Protein AF-A0A7W8IET0-F1 (afdb_monomer_lite)

Secondary structure (DSSP, 8-state):
-PPPPPP---------------------HHHHHHHTTSTTTHHHHHHHHHHHHHHHHHHHHHHSSS-TT--B-B-HHHHHHHHHHHHHH-SGGGSTTHHHHHHHHHHHHSB-TT-TTT--BSSPPBHHHHHHHHHSHHHHHHHHHHHHHHHHHHHHHHHHHHTS-SS-S-GGG-SHHHHHHHHHHHHHH-GGGGGSBHHHHHHHHHHHHSPPP--

Foldseek 3Di:
DDDDDDDDDDDDDDDPPPPPPDPDVQPQLLVLLQCCVPPVSVLLSLLLLLLQQVLQQVVVCVPPPPLNFKGFEDESVVLSVVLSVCSVVPPCCVDPCVVVVSVCCRRPVGIGRHDPPHRDHPDFQALLNLLVLCVPPDPSVSSSQSSLSSNLNNQVVVCVVVVHRLFADDCVCSHSVNLSVLSVVQCVVPVVSRRPGSSVSSSVSRCVVGPDDDD

Sequence (215 aa):
MFALANAPQAGGLQSKQADAQTTYNHIPANMEALVCSDPEQQADCKIYFAGFAHTLDLIFATDSKGDAGDGLCGDISDLIYEFAHEVQTNPKARTEETHTVLATLLIRDHNCSKRKGQSRIQNHVSAGELIDMCHAGDIAFSSCSQYQAGFLSAVLFVSEQTGKPVLCGDQRLINPLSVSTMLNDRLQANFRLRRDPAVAVMLDELKANMPCSSK

Radius of gyration: 18.19 Å; chains: 1; bounding box: 38×42×57 Å

Organism: NCBI:txid3069691

Structure (mmCIF, N/CA/C/O backbone):
data_AF-A0A7W8IET0-F1
#
_entry.id   AF-A0A7W8IET0-F1
#
loop_
_atom_site.group_PDB
_atom_site.id
_atom_site.type_symbol
_atom_site.label_atom_id
_atom_site.label_alt_id
_atom_site.label_comp_id
_atom_site.label_asym_id
_atom_site.label_entity_id
_atom_site.label_seq_id
_atom_site.pdbx_PDB_ins_code
_atom_site.Cartn_x
_atom_site.Cartn_y
_atom_site.Cartn_z
_atom_site.occupancy
_atom_site.B_iso_or_equiv
_atom_site.auth_seq_id
_atom_site.auth_comp_id
_atom_site.auth_asym_id
_atom_site.auth_atom_id
_atom_site.pdbx_PDB_model_num
ATOM 1 N N . MET A 1 1 ? -13.768 -18.814 16.593 1.00 31.19 1 MET A N 1
ATOM 2 C CA . MET A 1 1 ? -13.734 -18.114 17.895 1.00 31.19 1 MET A CA 1
ATOM 3 C C . MET A 1 1 ? -12.314 -18.211 18.419 1.00 31.19 1 MET A C 1
ATOM 5 O O . MET A 1 1 ? -11.912 -19.304 18.791 1.00 31.19 1 MET A O 1
ATOM 9 N N . PHE A 1 2 ? -11.539 -17.129 18.380 1.00 29.28 2 PHE A N 1
ATOM 10 C CA . PHE A 1 2 ? -10.221 -17.101 19.015 1.00 29.28 2 PHE A CA 1
ATOM 11 C C . PHE A 1 2 ? -10.365 -16.440 20.384 1.00 29.28 2 PHE A C 1
ATOM 13 O O . PHE A 1 2 ? -10.870 -15.326 20.488 1.00 29.28 2 PHE A O 1
ATOM 20 N N . ALA A 1 3 ? -10.006 -17.183 21.428 1.00 28.94 3 ALA A N 1
ATOM 21 C CA . ALA A 1 3 ? -10.051 -16.739 22.812 1.00 28.94 3 ALA A CA 1
ATOM 22 C C . ALA A 1 3 ? -8.700 -16.115 23.193 1.00 28.94 3 ALA A C 1
ATOM 24 O O . ALA A 1 3 ? -7.659 -16.751 23.041 1.00 28.94 3 ALA A O 1
ATOM 25 N N . LEU A 1 4 ? -8.736 -14.882 23.697 1.00 30.84 4 LEU A N 1
ATOM 26 C CA . LEU A 1 4 ? -7.616 -14.214 24.359 1.00 30.84 4 LEU A CA 1
ATOM 27 C C . LEU A 1 4 ? -7.503 -14.769 25.787 1.00 30.84 4 LEU A C 1
ATOM 29 O O . LEU A 1 4 ? -8.471 -14.711 26.546 1.00 30.84 4 LEU A O 1
ATOM 33 N N . ALA A 1 5 ? -6.348 -15.325 26.152 1.00 34.28 5 ALA A N 1
ATOM 34 C CA . ALA A 1 5 ? -6.078 -15.814 27.503 1.00 34.28 5 ALA A CA 1
ATOM 35 C C . ALA A 1 5 ? -5.176 -14.837 28.279 1.00 34.28 5 ALA A C 1
ATOM 37 O O . ALA A 1 5 ? -4.218 -14.290 27.736 1.00 34.28 5 ALA A O 1
ATOM 38 N N . ASN A 1 6 ? -5.523 -14.639 29.553 1.00 33.69 6 ASN A N 1
ATOM 39 C CA . ASN A 1 6 ? -4.913 -13.728 30.526 1.00 33.69 6 ASN A CA 1
ATOM 40 C C . ASN A 1 6 ? -3.513 -14.156 31.024 1.00 33.69 6 ASN A C 1
ATOM 42 O O . ASN A 1 6 ? -3.182 -15.339 31.061 1.00 33.69 6 ASN A O 1
ATOM 46 N N . ALA A 1 7 ? -2.753 -13.150 31.481 1.00 34.47 7 ALA A N 1
ATOM 47 C CA . ALA A 1 7 ? -1.408 -13.181 32.080 1.00 34.47 7 ALA A CA 1
ATOM 48 C C . ALA A 1 7 ? -1.288 -13.932 33.432 1.00 34.47 7 ALA A C 1
ATOM 50 O O . ALA A 1 7 ? -2.303 -14.278 34.042 1.00 34.47 7 ALA A O 1
ATOM 51 N N . PRO A 1 8 ? -0.052 -14.105 33.961 1.00 36.66 8 PRO A N 1
ATOM 52 C CA . PRO A 1 8 ? 0.323 -13.331 35.162 1.00 36.66 8 PRO A CA 1
ATOM 53 C C . PRO A 1 8 ? 1.796 -12.843 35.250 1.00 36.66 8 PRO A C 1
ATOM 55 O O . PRO A 1 8 ? 2.686 -13.311 34.547 1.00 36.66 8 PRO A O 1
ATOM 58 N N . GLN A 1 9 ? 2.011 -11.878 36.160 1.00 35.94 9 GLN A N 1
ATOM 59 C CA . GLN A 1 9 ? 3.255 -11.164 36.512 1.00 35.94 9 GLN A CA 1
ATOM 60 C C . GLN A 1 9 ? 4.278 -11.992 37.324 1.00 35.94 9 GLN A C 1
ATOM 62 O O . GLN A 1 9 ? 3.871 -12.765 38.186 1.00 35.94 9 GLN A O 1
ATOM 67 N N . ALA A 1 10 ? 5.581 -11.691 37.180 1.00 29.61 10 ALA A N 1
ATOM 68 C CA . ALA A 1 10 ? 6.553 -11.485 38.278 1.00 29.61 10 ALA A CA 1
ATOM 69 C C . ALA A 1 10 ? 7.909 -10.980 37.728 1.00 29.61 10 ALA A C 1
ATOM 71 O O . ALA A 1 10 ? 8.332 -11.379 36.649 1.00 29.61 10 ALA A O 1
ATOM 72 N N . GLY A 1 11 ? 8.552 -10.062 38.459 1.00 27.08 11 GLY A N 1
ATOM 73 C CA . GLY A 1 11 ? 9.660 -9.218 37.994 1.00 27.08 11 GLY A CA 1
ATOM 74 C C . GLY A 1 11 ? 11.081 -9.795 38.048 1.00 27.08 11 GLY A C 1
ATOM 75 O O . GLY A 1 11 ? 11.330 -10.882 38.558 1.00 27.08 11 GLY A O 1
ATOM 76 N N . GLY A 1 12 ? 12.027 -8.988 37.559 1.00 22.81 12 GLY A N 1
ATOM 77 C CA . GLY A 1 12 ? 13.471 -9.215 37.652 1.00 22.81 12 GLY A CA 1
ATOM 78 C C . GLY A 1 12 ? 14.248 -8.335 36.670 1.00 22.81 12 GLY A C 1
ATOM 79 O O . GLY A 1 12 ? 14.046 -8.432 35.469 1.00 22.81 12 GLY A O 1
ATOM 80 N N . LEU A 1 13 ? 15.098 -7.448 37.194 1.00 32.56 13 LEU A N 1
ATOM 81 C CA . LEU A 1 13 ? 15.947 -6.489 36.476 1.00 32.56 13 LEU A CA 1
ATOM 82 C C . LEU A 1 13 ? 16.735 -7.089 35.293 1.00 32.56 13 LEU A C 1
ATOM 84 O O . LEU A 1 13 ? 17.419 -8.083 35.501 1.00 32.56 13 LEU A O 1
ATOM 88 N N . GLN A 1 14 ? 16.815 -6.377 34.156 1.00 25.50 14 GLN A N 1
ATOM 89 C CA . GLN A 1 14 ? 18.081 -5.899 33.558 1.00 25.50 14 GLN A CA 1
ATOM 90 C C . GLN A 1 14 ? 17.889 -5.149 32.225 1.00 25.50 14 GLN A C 1
ATOM 92 O O . GLN A 1 14 ? 16.959 -5.396 31.471 1.00 25.50 14 GLN A O 1
ATOM 97 N N . SER A 1 15 ? 18.817 -4.211 32.005 1.00 29.91 15 SER A N 1
ATOM 98 C CA . SER A 1 15 ? 19.046 -3.338 30.844 1.00 29.91 15 SER A CA 1
ATOM 99 C C . SER A 1 15 ? 17.904 -2.418 30.404 1.00 29.91 15 SER A C 1
ATOM 101 O O . SER A 1 15 ? 17.070 -2.762 29.575 1.00 29.91 15 SER A O 1
ATOM 103 N N . LYS A 1 16 ? 17.989 -1.158 30.855 1.00 30.94 16 LYS A N 1
ATOM 104 C CA . LYS A 1 16 ? 17.556 0.003 30.069 1.00 30.94 16 LYS A CA 1
ATOM 105 C C . LYS A 1 16 ? 18.393 0.061 28.785 1.00 30.94 16 LYS A C 1
ATOM 107 O O . LYS A 1 16 ? 19.400 0.763 28.734 1.00 30.94 16 LYS A O 1
ATOM 112 N N . GLN A 1 17 ? 18.012 -0.712 27.779 1.00 29.53 17 GLN A N 1
ATOM 113 C CA . GLN A 1 17 ? 18.363 -0.408 26.403 1.00 29.53 17 GLN A CA 1
ATOM 114 C C . GLN A 1 17 ? 17.274 0.555 25.945 1.00 29.53 17 GLN A C 1
ATOM 116 O O . GLN A 1 17 ? 16.093 0.241 26.041 1.00 29.53 17 GLN A O 1
ATOM 121 N N . ALA A 1 18 ? 17.662 1.787 25.625 1.00 26.89 18 ALA A N 1
ATOM 122 C CA . ALA A 1 18 ? 16.735 2.776 25.111 1.00 26.89 18 ALA A CA 1
ATOM 123 C C . ALA A 1 18 ? 16.101 2.198 23.843 1.00 26.89 18 ALA A C 1
ATOM 125 O O . ALA A 1 18 ? 16.784 2.075 22.826 1.00 26.89 18 ALA A O 1
ATOM 126 N N . ASP A 1 19 ? 14.829 1.811 23.933 1.00 28.11 19 ASP A N 1
ATOM 127 C CA . ASP A 1 19 ? 14.000 1.564 22.767 1.00 28.11 19 ASP A CA 1
ATOM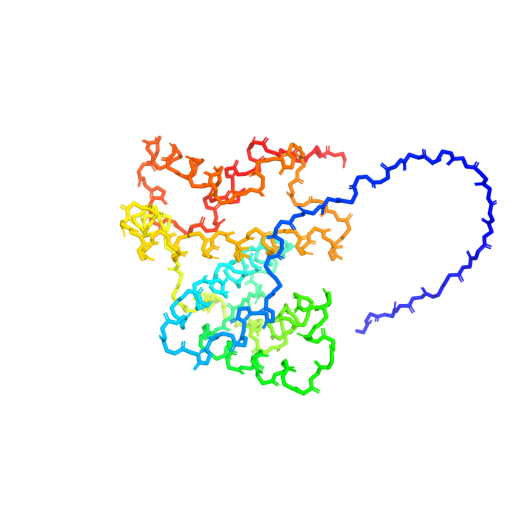 128 C C . ASP A 1 19 ? 14.027 2.860 21.966 1.00 28.11 19 ASP A C 1
ATOM 130 O O . ASP A 1 19 ? 13.459 3.880 22.368 1.00 28.11 19 ASP A O 1
ATOM 134 N N . ALA A 1 20 ? 14.777 2.855 20.867 1.00 30.47 20 ALA A N 1
ATOM 135 C CA . ALA A 1 20 ? 14.656 3.875 19.852 1.00 30.47 20 ALA A CA 1
ATOM 136 C C . ALA A 1 20 ? 13.221 3.763 19.334 1.00 30.47 20 ALA A C 1
ATOM 138 O O . ALA A 1 20 ? 12.932 2.930 18.476 1.00 30.47 20 ALA A O 1
ATOM 139 N N . GLN A 1 21 ? 12.314 4.550 19.922 1.00 31.02 21 GLN A N 1
ATOM 140 C CA . GLN A 1 21 ? 10.964 4.735 19.415 1.00 31.02 21 GLN A CA 1
ATOM 141 C C . GLN A 1 21 ? 11.109 5.143 17.957 1.00 31.02 21 GLN A C 1
ATOM 143 O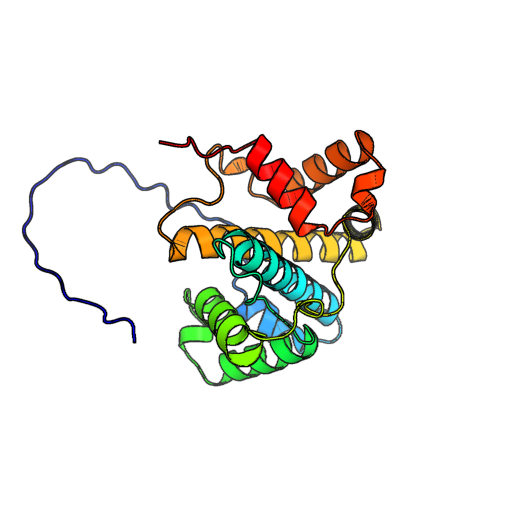 O . GLN A 1 21 ? 11.549 6.243 17.623 1.00 31.02 21 GLN A O 1
ATOM 148 N N . THR A 1 22 ? 10.851 4.172 17.096 1.00 36.88 22 THR A N 1
ATOM 149 C CA . THR A 1 22 ? 11.030 4.295 15.666 1.00 36.88 22 THR A CA 1
ATOM 150 C C . THR A 1 22 ? 9.843 5.104 15.178 1.00 36.88 22 THR A C 1
ATOM 152 O O . THR A 1 22 ? 8.744 4.577 15.035 1.00 36.88 22 THR A O 1
ATOM 155 N N . THR A 1 23 ? 10.024 6.407 14.985 1.00 31.69 23 THR A N 1
ATOM 156 C CA . THR A 1 23 ? 9.026 7.225 14.296 1.00 31.69 23 THR A CA 1
ATOM 157 C C . THR A 1 23 ? 9.132 6.910 12.813 1.00 31.69 23 THR A C 1
ATOM 159 O O . THR A 1 23 ? 9.814 7.602 12.057 1.00 31.69 23 THR A O 1
ATOM 162 N N . TYR A 1 24 ? 8.496 5.820 12.392 1.00 42.25 24 TYR A N 1
ATOM 163 C CA . TYR A 1 24 ? 8.051 5.715 11.012 1.00 42.25 24 TYR A CA 1
ATOM 164 C C . TYR A 1 24 ? 7.169 6.939 10.753 1.00 42.25 24 TYR A C 1
ATOM 166 O O . TYR A 1 24 ? 6.363 7.301 11.615 1.00 42.25 24 TYR A O 1
ATOM 174 N N . ASN A 1 25 ? 7.295 7.579 9.591 1.00 41.50 25 ASN A N 1
ATOM 175 C CA . ASN A 1 25 ? 6.277 8.525 9.138 1.00 41.50 25 ASN A CA 1
ATOM 176 C C . ASN A 1 25 ? 5.020 7.717 8.778 1.00 41.50 25 ASN A C 1
ATOM 178 O O . ASN A 1 25 ? 4.658 7.587 7.612 1.00 41.50 25 ASN A O 1
ATOM 182 N N . HIS A 1 26 ? 4.391 7.106 9.784 1.00 51.31 26 HIS A N 1
ATOM 183 C CA . HIS A 1 26 ? 3.036 6.613 9.695 1.00 51.31 26 HIS A CA 1
ATOM 184 C C . HIS A 1 26 ? 2.185 7.848 9.480 1.00 51.31 26 HIS A C 1
ATOM 186 O O . HIS A 1 26 ? 1.930 8.595 10.421 1.00 51.31 26 HIS A O 1
ATOM 192 N N . ILE A 1 27 ? 1.767 8.076 8.240 1.00 57.69 27 ILE A N 1
ATOM 193 C CA . ILE A 1 27 ? 0.584 8.889 8.027 1.00 57.69 27 ILE A CA 1
ATOM 194 C C . ILE A 1 27 ? -0.569 8.039 8.577 1.00 57.69 27 ILE A C 1
ATOM 196 O O . ILE A 1 27 ? -0.811 6.937 8.067 1.00 57.69 27 ILE A O 1
ATOM 200 N N . PRO A 1 28 ? -1.219 8.457 9.675 1.00 64.69 28 PRO A N 1
ATOM 201 C CA . PRO A 1 28 ? -2.337 7.724 10.238 1.00 64.69 28 PRO A CA 1
ATOM 202 C C . PRO A 1 28 ? -3.456 7.663 9.192 1.00 64.69 28 PRO A C 1
ATOM 204 O O . PRO A 1 28 ? -3.875 8.703 8.681 1.00 64.69 28 PRO A O 1
ATOM 207 N N . ALA A 1 29 ? -3.947 6.464 8.858 1.00 66.81 29 ALA A N 1
ATOM 208 C CA . ALA A 1 29 ? -4.934 6.304 7.784 1.00 66.81 29 ALA A CA 1
ATOM 209 C C . ALA A 1 29 ? -6.244 7.074 8.038 1.00 66.81 29 ALA A C 1
ATOM 211 O O . ALA A 1 29 ? -6.973 7.351 7.097 1.00 66.81 29 ALA A O 1
ATOM 212 N N . ASN A 1 30 ? -6.547 7.461 9.280 1.00 63.12 30 ASN A N 1
ATOM 213 C CA . ASN A 1 30 ? -7.695 8.287 9.640 1.00 63.12 30 ASN A CA 1
ATOM 214 C C . ASN A 1 30 ? -7.524 9.730 9.169 1.00 63.12 30 ASN A C 1
ATOM 216 O O . ASN A 1 30 ? -8.522 10.361 8.837 1.00 63.12 30 ASN A O 1
ATOM 220 N N . MET A 1 31 ? -6.292 10.253 9.120 1.00 68.06 31 MET A N 1
ATOM 221 C CA . MET A 1 31 ? -6.037 11.558 8.508 1.00 68.06 31 MET A CA 1
ATOM 222 C C . MET A 1 31 ? -6.338 11.492 7.011 1.00 68.06 31 MET A C 1
ATOM 224 O O . MET A 1 31 ? -7.129 12.295 6.530 1.00 68.06 31 MET A O 1
ATOM 228 N N . GLU A 1 32 ? -5.820 10.477 6.314 1.00 71.56 32 GLU A N 1
ATOM 229 C CA . GLU A 1 32 ? -6.110 10.253 4.890 1.00 71.56 32 GLU A CA 1
ATOM 230 C C . GLU A 1 32 ? -7.618 10.044 4.647 1.00 71.56 32 GLU A C 1
ATOM 232 O O . GLU A 1 32 ? -8.198 10.709 3.795 1.00 71.56 32 GLU A O 1
ATOM 237 N N . ALA A 1 33 ? -8.294 9.217 5.459 1.00 62.59 33 ALA A N 1
ATOM 238 C CA . ALA A 1 33 ? -9.734 8.933 5.362 1.00 62.59 33 ALA A CA 1
ATOM 239 C C . ALA A 1 33 ? -10.620 10.179 5.474 1.00 62.59 33 ALA A C 1
ATOM 241 O O . ALA A 1 33 ? -11.607 10.327 4.754 1.00 62.59 33 ALA A O 1
ATOM 242 N N . LEU A 1 34 ? -10.300 11.063 6.422 1.00 61.44 34 LEU A N 1
ATOM 243 C CA . LEU A 1 34 ? -11.076 12.277 6.672 1.00 61.44 34 LEU A CA 1
ATOM 244 C C . LEU A 1 34 ? -10.859 13.310 5.563 1.00 61.44 34 LEU A C 1
ATOM 246 O O . LEU A 1 34 ? -11.791 14.025 5.187 1.00 61.44 34 LEU A O 1
ATOM 250 N N . VAL A 1 35 ? -9.653 13.337 5.001 1.00 68.75 35 VAL A N 1
ATOM 251 C CA . VAL A 1 35 ? -9.265 14.196 3.881 1.00 68.75 35 VAL A CA 1
ATOM 252 C C . VAL A 1 35 ? -9.917 13.761 2.559 1.00 68.75 35 VAL A C 1
ATOM 254 O O . VAL A 1 35 ? -10.154 14.603 1.699 1.00 68.75 35 VAL A O 1
ATOM 257 N N . CYS A 1 36 ? -10.350 12.502 2.415 1.00 67.50 36 CYS A N 1
ATOM 258 C CA . CYS A 1 36 ? -11.084 12.009 1.235 1.00 67.50 36 CYS A CA 1
ATOM 259 C C . CYS A 1 36 ? -12.399 12.753 0.918 1.00 67.50 36 CYS A C 1
ATOM 261 O O . CYS A 1 36 ? -12.995 12.524 -0.138 1.00 67.50 36 CYS A O 1
ATOM 263 N N . SER A 1 37 ? -12.889 13.582 1.846 1.00 62.34 37 SER A N 1
ATOM 264 C CA . SER A 1 37 ? -14.072 14.432 1.670 1.00 62.34 37 SER A CA 1
ATOM 265 C C . SER A 1 37 ? -13.779 15.755 0.948 1.00 62.34 37 SER A C 1
ATOM 267 O O . SER A 1 37 ? -14.714 16.395 0.464 1.00 62.34 37 SER A O 1
ATOM 269 N N . ASP A 1 38 ? -12.503 16.139 0.834 1.00 69.88 38 ASP A N 1
ATOM 270 C CA . ASP A 1 38 ? -12.029 17.269 0.036 1.00 69.88 38 ASP A CA 1
ATOM 271 C C . ASP A 1 38 ? -11.792 16.816 -1.421 1.00 69.88 38 ASP A C 1
ATOM 273 O O . ASP A 1 38 ? -10.933 15.960 -1.660 1.00 69.88 38 ASP A O 1
ATOM 277 N N . PRO A 1 39 ? -12.519 17.365 -2.415 1.00 68.00 39 PRO A N 1
ATOM 278 C CA . PRO A 1 39 ? -12.343 17.011 -3.823 1.00 68.00 39 PRO A CA 1
ATOM 279 C C . PRO A 1 39 ? -10.913 17.187 -4.346 1.00 68.00 39 PRO A C 1
ATOM 281 O O . PRO A 1 39 ? -10.515 16.448 -5.246 1.00 68.00 39 PRO A O 1
ATOM 284 N N . GLU A 1 40 ? -10.141 18.134 -3.802 1.00 71.12 40 GLU A N 1
ATOM 285 C CA . GLU A 1 40 ? -8.764 18.389 -4.247 1.00 71.12 40 GLU A CA 1
ATOM 286 C C . GLU A 1 40 ? -7.786 17.313 -3.755 1.00 71.12 40 GLU A C 1
ATOM 288 O O . GLU A 1 40 ? -6.812 17.005 -4.438 1.00 71.12 40 GLU A O 1
ATOM 293 N N . GLN A 1 41 ? -8.074 16.686 -2.612 1.00 68.50 41 GLN A N 1
ATOM 294 C CA . GLN A 1 41 ? -7.215 15.676 -1.979 1.00 68.50 41 GLN A CA 1
ATOM 295 C C . GLN A 1 41 ? -7.763 14.249 -2.137 1.00 68.50 41 GLN A C 1
ATOM 297 O O . GLN A 1 41 ? -7.134 13.266 -1.742 1.00 68.50 41 GLN A O 1
ATOM 302 N N . GLN A 1 42 ? -8.929 14.109 -2.774 1.00 74.50 42 GLN A N 1
ATOM 303 C CA . GLN A 1 42 ? -9.608 12.832 -2.964 1.00 74.50 42 GLN A CA 1
ATOM 304 C C . GLN A 1 42 ? -8.765 11.816 -3.755 1.00 74.50 42 GLN A C 1
ATOM 306 O O . GLN A 1 42 ? -8.859 10.615 -3.498 1.00 74.50 42 GLN A O 1
ATOM 311 N N . ALA A 1 43 ? -7.958 12.268 -4.721 1.00 76.38 43 ALA A N 1
ATOM 312 C CA . ALA A 1 43 ? -7.096 11.387 -5.514 1.00 76.38 43 ALA A CA 1
ATOM 313 C C . ALA A 1 43 ? -5.950 10.793 -4.676 1.00 76.38 43 ALA A C 1
ATOM 315 O O . ALA A 1 43 ? -5.706 9.587 -4.734 1.00 76.38 43 ALA A O 1
ATOM 316 N N . ASP A 1 44 ? -5.317 11.628 -3.852 1.00 74.88 44 ASP A N 1
ATOM 317 C CA . ASP A 1 44 ? -4.202 11.256 -2.979 1.00 74.88 44 ASP A CA 1
ATOM 318 C C . ASP A 1 44 ? -4.654 10.330 -1.842 1.00 74.88 44 ASP A C 1
ATOM 320 O O . ASP A 1 44 ? -4.018 9.307 -1.581 1.00 74.88 44 ASP A O 1
ATOM 324 N N . CYS A 1 45 ? -5.830 10.580 -1.260 1.00 81.50 45 CYS A N 1
ATOM 325 C CA . CYS A 1 45 ? -6.425 9.621 -0.333 1.00 81.50 45 CYS A CA 1
ATOM 326 C C . CYS A 1 45 ? -6.697 8.277 -1.040 1.00 81.50 45 CYS A C 1
ATOM 328 O O . CYS A 1 45 ? -6.310 7.215 -0.548 1.00 81.50 45 CYS A O 1
ATOM 330 N N . LYS A 1 46 ? -7.356 8.289 -2.213 1.00 86.12 46 LYS A N 1
ATOM 331 C CA . LYS A 1 46 ? -7.761 7.050 -2.901 1.00 86.12 46 LYS A CA 1
ATOM 332 C C . LYS A 1 46 ? -6.571 6.149 -3.187 1.00 86.12 46 LYS A C 1
ATOM 334 O O . LYS A 1 46 ? -6.652 4.934 -3.003 1.00 86.12 46 LYS A O 1
ATOM 339 N N . ILE A 1 47 ? -5.468 6.749 -3.618 1.00 87.62 47 ILE A N 1
ATOM 340 C CA . ILE A 1 47 ? -4.268 6.010 -3.978 1.00 87.62 47 ILE A CA 1
ATOM 341 C C . ILE A 1 47 ? -3.523 5.480 -2.737 1.00 87.62 47 ILE A C 1
ATOM 343 O O . ILE A 1 47 ? -2.982 4.375 -2.799 1.00 87.62 47 ILE A O 1
ATOM 347 N N . TYR A 1 48 ? -3.587 6.168 -1.587 1.00 89.12 48 TYR A N 1
ATOM 348 C CA . TYR A 1 48 ? -3.127 5.628 -0.299 1.00 89.12 48 TYR A CA 1
ATOM 349 C C . TYR A 1 48 ? -3.895 4.353 0.089 1.00 89.12 48 TYR A C 1
ATOM 351 O O . TYR A 1 48 ? -3.285 3.309 0.346 1.00 89.12 48 TYR A O 1
ATOM 359 N N . PHE A 1 49 ? -5.234 4.401 0.076 1.00 88.50 49 PHE A N 1
ATOM 360 C CA . PHE A 1 49 ? -6.072 3.238 0.404 1.00 88.50 49 PHE A CA 1
ATOM 361 C C . PHE A 1 49 ? -5.857 2.081 -0.570 1.00 88.50 49 PHE A C 1
ATOM 363 O O . PHE A 1 49 ? -5.797 0.928 -0.141 1.00 88.50 49 PHE A O 1
ATOM 370 N N . ALA A 1 50 ? -5.660 2.379 -1.858 1.00 90.38 50 ALA A N 1
ATOM 371 C CA . ALA A 1 50 ? -5.284 1.382 -2.852 1.00 90.38 50 ALA A CA 1
ATOM 372 C C . ALA A 1 50 ? -3.954 0.699 -2.491 1.00 90.38 50 ALA A C 1
ATOM 374 O O . ALA A 1 50 ? -3.886 -0.528 -2.456 1.00 90.38 50 ALA A O 1
ATOM 375 N N . GLY A 1 51 ? -2.915 1.470 -2.151 1.00 91.00 51 GLY A N 1
ATOM 376 C CA . GLY A 1 51 ? -1.624 0.933 -1.716 1.00 91.00 51 GLY A CA 1
ATOM 377 C C . GLY A 1 51 ? -1.747 0.015 -0.497 1.00 91.00 51 GLY A C 1
ATOM 378 O O . GLY A 1 51 ? -1.211 -1.095 -0.503 1.00 91.00 51 GLY A O 1
ATOM 379 N N . PHE A 1 52 ? -2.505 0.430 0.521 1.00 90.94 52 PHE A N 1
ATOM 380 C CA . PHE A 1 52 ? -2.725 -0.367 1.731 1.00 90.94 52 PHE A CA 1
ATOM 381 C C . PHE A 1 52 ? -3.487 -1.667 1.434 1.00 90.94 52 PHE A C 1
ATOM 383 O O . PHE A 1 52 ? -3.037 -2.761 1.783 1.00 90.94 52 PHE A O 1
ATOM 390 N N . ALA A 1 53 ? -4.620 -1.563 0.741 1.00 89.75 53 ALA A N 1
ATOM 391 C CA . ALA A 1 53 ? -5.510 -2.689 0.505 1.00 89.75 53 ALA A CA 1
ATOM 392 C C . ALA A 1 53 ? -4.919 -3.713 -0.480 1.00 89.75 53 ALA A C 1
ATOM 394 O O . ALA A 1 53 ? -4.996 -4.913 -0.220 1.00 89.75 53 ALA A O 1
ATOM 395 N N . HIS A 1 54 ? -4.249 -3.269 -1.554 1.00 90.69 54 HIS A N 1
ATOM 396 C CA . HIS A 1 54 ? -3.531 -4.167 -2.470 1.00 90.69 54 HIS A CA 1
ATOM 397 C C . HIS A 1 54 ? -2.420 -4.947 -1.760 1.00 90.69 54 HIS A C 1
ATOM 399 O O . HIS A 1 54 ? -2.159 -6.102 -2.094 1.00 90.69 54 HIS A O 1
ATOM 405 N N . THR A 1 55 ? -1.756 -4.324 -0.785 1.00 90.31 55 THR A N 1
ATOM 406 C CA . THR A 1 55 ? -0.684 -4.972 -0.020 1.00 90.31 55 THR A CA 1
ATOM 407 C C . THR A 1 55 ? -1.235 -6.029 0.922 1.00 90.31 55 THR A C 1
ATOM 409 O O . THR A 1 55 ? -0.691 -7.131 0.975 1.00 90.31 55 THR A O 1
ATOM 412 N N . LEU A 1 56 ? -2.324 -5.725 1.637 1.00 87.69 56 LEU A N 1
ATOM 413 C CA . LEU A 1 56 ? -2.999 -6.720 2.465 1.00 87.69 56 LEU A CA 1
ATOM 414 C C . LEU A 1 56 ? -3.507 -7.889 1.623 1.00 87.69 56 LEU A C 1
ATOM 416 O O . LEU A 1 56 ? -3.239 -9.029 1.985 1.00 87.69 56 LEU A O 1
ATOM 420 N N . ASP A 1 57 ? -4.163 -7.622 0.490 1.00 86.06 57 ASP A N 1
ATOM 421 C CA . ASP A 1 57 ? -4.639 -8.663 -0.430 1.00 86.06 57 ASP A CA 1
ATOM 422 C C . ASP A 1 57 ? -3.500 -9.598 -0.862 1.00 86.06 57 ASP A C 1
ATOM 424 O O . ASP A 1 57 ? -3.603 -10.816 -0.718 1.00 86.06 57 ASP A O 1
ATOM 428 N N . LEU A 1 58 ? -2.364 -9.030 -1.288 1.00 86.50 58 LEU A N 1
ATOM 429 C CA . LEU A 1 58 ? -1.177 -9.803 -1.651 1.00 86.50 58 LEU A CA 1
ATOM 430 C C . LEU A 1 58 ? -0.676 -10.668 -0.486 1.00 86.50 58 LEU A C 1
ATOM 432 O O . LEU A 1 58 ? -0.423 -11.856 -0.673 1.00 86.50 58 LEU A O 1
ATOM 436 N N . ILE A 1 59 ? -0.523 -10.088 0.706 1.00 81.19 59 ILE A N 1
ATOM 437 C CA . ILE A 1 59 ? 0.001 -10.802 1.876 1.00 81.19 59 ILE A CA 1
ATOM 438 C C . ILE A 1 59 ? -0.943 -11.945 2.277 1.00 81.19 59 ILE A C 1
ATOM 440 O O . ILE A 1 59 ? -0.487 -13.083 2.408 1.00 81.19 59 ILE A O 1
ATOM 444 N N . PHE A 1 60 ? -2.250 -11.682 2.381 1.00 76.56 60 PHE A N 1
ATOM 445 C CA . PHE A 1 60 ? -3.264 -12.696 2.695 1.00 76.56 60 PHE A CA 1
ATOM 446 C C . PHE A 1 60 ? -3.289 -13.831 1.665 1.00 76.56 60 PHE A C 1
ATOM 448 O O . PHE A 1 60 ? -3.371 -15.003 2.046 1.00 76.56 60 PHE A O 1
ATOM 455 N N . ALA A 1 61 ? -3.141 -13.506 0.379 1.00 73.12 61 ALA A N 1
ATOM 456 C CA . ALA A 1 61 ? -3.066 -14.494 -0.694 1.00 73.12 61 ALA A CA 1
ATOM 457 C C . ALA A 1 61 ? -1.782 -15.346 -0.648 1.00 73.12 61 ALA A C 1
ATOM 459 O O . ALA A 1 61 ? -1.784 -16.479 -1.128 1.00 73.12 61 ALA A O 1
ATOM 460 N N . THR A 1 62 ? -0.681 -14.829 -0.090 1.00 69.75 62 THR A N 1
ATOM 461 C CA . THR A 1 62 ? 0.590 -15.572 0.030 1.00 69.75 62 THR A CA 1
ATOM 462 C C . THR A 1 62 ? 0.726 -16.394 1.315 1.00 69.75 62 THR A C 1
ATOM 464 O O . THR A 1 62 ? 1.398 -17.426 1.297 1.00 69.75 62 THR A O 1
ATOM 467 N N . ASP A 1 63 ? 0.081 -15.982 2.411 1.00 63.06 63 ASP A N 1
ATOM 468 C CA . ASP A 1 63 ? 0.150 -16.665 3.715 1.00 63.06 63 ASP A CA 1
ATOM 469 C C . ASP A 1 63 ? -0.885 -17.792 3.878 1.00 63.06 63 ASP A C 1
ATOM 471 O O . ASP A 1 63 ? -0.748 -18.665 4.747 1.00 63.06 63 ASP A O 1
ATOM 475 N N . SER A 1 64 ? -1.912 -17.825 3.028 1.00 54.66 64 SER A N 1
ATOM 476 C CA . SER A 1 64 ? -2.882 -18.917 2.965 1.00 54.66 64 SER A CA 1
ATOM 477 C C . SER A 1 64 ? -2.197 -20.180 2.420 1.00 54.66 64 SER A C 1
ATOM 479 O O . SER A 1 64 ? -1.991 -20.361 1.223 1.00 54.66 64 SER A O 1
ATOM 481 N N . LYS A 1 65 ? -1.788 -21.072 3.334 1.00 47.31 65 LYS A N 1
ATOM 482 C CA . LYS A 1 65 ? -1.099 -22.352 3.072 1.00 47.31 65 LYS A CA 1
ATOM 483 C C . LYS A 1 65 ? -1.918 -23.328 2.205 1.00 47.31 65 LYS A C 1
ATOM 485 O O . LYS A 1 65 ? -2.389 -24.350 2.693 1.00 47.31 65 LYS A O 1
ATOM 490 N N . GLY A 1 66 ? -2.034 -23.059 0.908 1.00 42.62 66 GLY A N 1
ATOM 491 C CA . GLY A 1 66 ? -2.604 -23.975 -0.085 1.00 42.62 66 GLY A CA 1
ATOM 492 C C . GLY A 1 66 ? -4.120 -23.889 -0.283 1.00 42.62 66 GLY A C 1
ATOM 493 O O . GLY A 1 66 ? -4.614 -24.434 -1.271 1.00 42.62 66 GLY A O 1
ATOM 494 N N . ASP A 1 67 ? -4.848 -23.155 0.559 1.00 44.72 67 ASP A N 1
ATOM 495 C CA . ASP A 1 67 ? -6.250 -22.818 0.307 1.00 44.72 67 ASP A CA 1
ATOM 496 C C . ASP A 1 67 ? -6.313 -21.510 -0.488 1.00 44.72 67 ASP A C 1
ATOM 498 O O . ASP A 1 67 ? -6.369 -20.421 0.070 1.00 44.72 67 ASP A O 1
ATOM 502 N N . ALA A 1 68 ? -6.288 -21.627 -1.820 1.00 46.31 68 ALA A N 1
ATOM 503 C CA . ALA A 1 68 ? -6.438 -20.529 -2.785 1.00 46.31 68 ALA A CA 1
ATOM 504 C C . ALA A 1 68 ? -7.858 -19.907 -2.777 1.00 46.31 68 ALA A C 1
ATOM 506 O O . ALA A 1 68 ? -8.510 -19.812 -3.823 1.00 46.31 68 ALA A O 1
ATOM 507 N N . GLY A 1 69 ? -8.380 -19.590 -1.592 1.00 47.81 69 GLY A N 1
ATOM 508 C CA . GLY A 1 69 ? -9.791 -19.301 -1.348 1.00 47.81 69 GLY A CA 1
ATOM 509 C C . GLY A 1 69 ? -10.082 -17.946 -0.716 1.00 47.81 69 GLY A C 1
ATOM 510 O O . GLY A 1 69 ? -11.137 -17.401 -1.024 1.00 47.81 69 GLY A O 1
ATOM 511 N N . ASP A 1 70 ? -9.165 -17.392 0.081 1.00 56.69 70 ASP A N 1
ATOM 512 C CA . ASP A 1 70 ? -9.403 -16.161 0.841 1.00 56.69 70 ASP A CA 1
ATOM 513 C C . ASP A 1 70 ? -8.528 -15.026 0.303 1.00 56.69 70 ASP A C 1
ATOM 515 O O . ASP A 1 70 ? -7.303 -15.063 0.389 1.00 56.69 70 ASP A O 1
ATOM 519 N N . GLY A 1 71 ? -9.170 -14.012 -0.259 1.00 65.56 71 GLY A N 1
ATOM 520 C CA . GLY A 1 71 ? -8.535 -12.753 -0.627 1.00 65.56 71 GLY A CA 1
ATOM 521 C C . GLY A 1 71 ? -9.557 -11.625 -0.599 1.00 65.56 71 GLY A C 1
ATOM 522 O O . GLY A 1 71 ? -10.720 -11.845 -0.237 1.00 65.56 71 GLY A O 1
ATOM 523 N N . LEU A 1 72 ? -9.122 -10.411 -0.917 1.00 75.25 72 LEU A N 1
ATOM 524 C CA . LEU A 1 72 ? -9.939 -9.211 -0.781 1.00 75.25 72 LEU A CA 1
ATOM 525 C C . LEU A 1 72 ? -10.589 -8.833 -2.124 1.00 75.25 72 LEU A C 1
ATOM 527 O O . LEU A 1 72 ? -10.010 -8.976 -3.202 1.00 75.25 72 LEU A O 1
ATOM 531 N N . CYS A 1 73 ? -11.823 -8.337 -2.067 1.00 77.00 73 CYS A N 1
ATOM 532 C CA . CYS A 1 73 ? -12.607 -7.891 -3.215 1.00 77.00 73 CYS A CA 1
ATOM 533 C C . CYS A 1 73 ? -13.390 -6.615 -2.919 1.00 77.00 73 CYS A C 1
ATOM 535 O O . CYS A 1 73 ? -13.668 -6.279 -1.775 1.00 77.00 73 CYS A O 1
ATOM 537 N N . GLY A 1 74 ? -13.815 -5.939 -3.980 1.00 76.00 74 GLY A N 1
ATOM 538 C CA . GLY A 1 74 ? -14.633 -4.732 -3.892 1.00 76.00 74 GLY A CA 1
ATOM 539 C C . GLY A 1 74 ? -13.953 -3.537 -4.542 1.00 76.00 74 GLY A C 1
ATOM 540 O O . GLY A 1 74 ? -12.923 -3.682 -5.208 1.00 76.00 74 GLY A O 1
ATOM 541 N N . ASP A 1 75 ? -14.570 -2.372 -4.378 1.00 80.56 75 ASP A N 1
ATOM 542 C CA . ASP A 1 75 ? -14.048 -1.093 -4.848 1.00 80.56 75 ASP A CA 1
ATOM 543 C C . ASP A 1 75 ? -13.350 -0.363 -3.692 1.00 80.56 75 ASP A C 1
ATOM 545 O O . ASP A 1 75 ? -13.850 -0.322 -2.567 1.00 80.56 75 ASP A O 1
ATOM 549 N N . ILE A 1 76 ? -12.200 0.249 -3.978 1.00 82.56 76 ILE A N 1
ATOM 550 C CA . ILE A 1 76 ? -11.493 1.124 -3.034 1.00 82.56 76 ILE A CA 1
ATOM 551 C C . ILE A 1 76 ? -12.383 2.289 -2.578 1.00 82.56 76 ILE A C 1
ATOM 553 O O . ILE A 1 76 ? -12.278 2.745 -1.443 1.00 82.56 76 ILE A O 1
ATOM 557 N N . SER A 1 77 ? -13.281 2.760 -3.438 1.00 82.50 77 SER A N 1
ATOM 558 C CA . SER A 1 77 ? -14.225 3.834 -3.131 1.00 82.50 77 SER A CA 1
ATOM 559 C C . SER A 1 77 ? -15.214 3.439 -2.032 1.00 82.50 77 SER A C 1
ATOM 561 O O . SER A 1 77 ? -15.503 4.267 -1.168 1.00 82.50 77 SER A O 1
ATOM 563 N N . ASP A 1 78 ? -15.687 2.187 -2.036 1.00 83.12 78 ASP A N 1
ATOM 564 C CA . ASP A 1 78 ? -16.591 1.666 -1.003 1.00 83.12 78 ASP A CA 1
ATOM 565 C C . ASP A 1 78 ? -15.854 1.570 0.337 1.00 83.12 78 ASP A C 1
ATOM 567 O O . ASP A 1 78 ? -16.326 2.102 1.340 1.00 83.12 78 ASP A O 1
ATOM 571 N N . LEU A 1 79 ? -14.632 1.023 0.324 1.00 85.12 79 LEU A N 1
ATOM 572 C CA . LEU A 1 79 ? -13.773 0.952 1.507 1.00 85.12 79 LEU A CA 1
ATOM 573 C C . LEU A 1 79 ? -13.535 2.332 2.132 1.00 85.12 79 LEU A C 1
ATOM 575 O O . LEU A 1 79 ? -13.600 2.493 3.350 1.00 85.12 79 LEU A O 1
ATOM 579 N N . ILE A 1 80 ? -13.228 3.333 1.305 1.00 85.38 80 ILE A N 1
ATOM 580 C CA . ILE A 1 80 ? -12.991 4.701 1.774 1.00 85.38 80 ILE A CA 1
ATOM 581 C C . ILE A 1 80 ? -14.247 5.264 2.425 1.00 85.38 80 ILE A C 1
ATOM 583 O O . ILE A 1 80 ? -14.157 5.874 3.487 1.00 85.38 80 ILE A O 1
ATOM 587 N N . TYR A 1 81 ? -15.410 5.063 1.803 1.00 85.62 81 TYR A N 1
ATOM 588 C CA . TYR A 1 81 ? -16.679 5.519 2.354 1.00 85.62 81 TYR A CA 1
ATOM 589 C C . TYR A 1 81 ? -16.974 4.862 3.709 1.00 85.62 81 TYR A C 1
ATOM 591 O O . TYR A 1 81 ? -17.273 5.560 4.680 1.00 85.62 81 TYR A O 1
ATOM 599 N N . GLU A 1 82 ? -16.843 3.538 3.792 1.00 86.75 82 GLU A N 1
ATOM 600 C CA . GLU A 1 82 ? -17.064 2.767 5.017 1.00 86.75 82 GLU A CA 1
ATOM 601 C C . GLU A 1 82 ? -16.099 3.186 6.124 1.00 86.75 82 GLU A C 1
ATOM 603 O O . GLU A 1 82 ? -16.515 3.440 7.256 1.00 86.75 82 GLU A O 1
ATOM 608 N N . PHE A 1 83 ? -14.817 3.338 5.796 1.00 85.75 83 PHE A N 1
ATOM 609 C CA . PHE A 1 83 ? -13.819 3.750 6.767 1.00 85.75 83 PHE A CA 1
ATOM 610 C C . PHE A 1 83 ? -14.011 5.198 7.216 1.00 85.75 83 PHE A C 1
ATOM 612 O O . PHE A 1 83 ? -13.947 5.472 8.411 1.00 85.75 83 PHE A O 1
ATOM 619 N N . ALA A 1 84 ? -14.321 6.124 6.307 1.00 83.88 84 ALA A N 1
ATOM 620 C CA . ALA A 1 84 ? -14.636 7.503 6.671 1.00 83.88 84 ALA A CA 1
ATOM 621 C C . ALA A 1 84 ? -15.852 7.575 7.609 1.00 83.88 84 ALA A C 1
ATOM 623 O O . ALA A 1 84 ? -15.842 8.350 8.569 1.00 83.88 84 ALA A O 1
ATOM 624 N N . HIS A 1 85 ? -16.876 6.747 7.378 1.00 85.75 85 HIS A N 1
ATOM 625 C CA . HIS A 1 85 ? -18.018 6.636 8.282 1.00 85.75 85 HIS A CA 1
ATOM 626 C C . HIS A 1 85 ? -17.610 6.071 9.651 1.00 85.75 85 HIS A C 1
ATOM 628 O O . HIS A 1 85 ? -17.937 6.659 10.682 1.00 85.75 85 HIS A O 1
ATOM 634 N N . GLU A 1 86 ? -16.828 4.990 9.671 1.00 86.31 86 GLU A N 1
ATOM 635 C CA . GLU A 1 86 ? -16.328 4.369 10.900 1.00 86.31 86 GLU A CA 1
ATOM 636 C C . GLU A 1 86 ? -15.492 5.360 11.729 1.00 86.31 86 GLU A C 1
ATOM 638 O O . GLU A 1 86 ? -15.664 5.455 12.944 1.00 86.31 86 GLU A O 1
ATOM 643 N N . VAL A 1 87 ? -14.650 6.180 11.089 1.00 83.44 87 VAL A N 1
ATOM 644 C CA . VAL A 1 87 ? -13.860 7.233 11.752 1.00 83.44 87 VAL A CA 1
ATOM 645 C C . VAL A 1 87 ? -14.752 8.271 12.449 1.00 83.44 87 VAL A C 1
ATOM 647 O O . VAL A 1 87 ? -14.396 8.765 13.524 1.00 83.44 87 VAL A O 1
ATOM 650 N N . GLN A 1 88 ? -15.926 8.592 11.897 1.00 81.62 88 GLN A N 1
ATOM 651 C CA . GLN A 1 88 ? -16.855 9.553 12.508 1.00 81.62 88 GLN A CA 1
ATOM 652 C C . GLN A 1 88 ? -17.506 9.009 13.786 1.00 81.62 88 GLN A C 1
ATOM 654 O O . GLN A 1 88 ? -17.752 9.772 14.725 1.00 81.62 88 GLN A O 1
ATOM 659 N N . THR A 1 89 ? -17.772 7.704 13.850 1.00 83.62 89 THR A N 1
ATOM 660 C CA . THR A 1 89 ? -18.552 7.088 14.935 1.00 83.62 89 THR A CA 1
ATOM 661 C C . THR A 1 89 ? -17.708 6.319 15.949 1.00 83.62 89 THR A C 1
ATOM 663 O O . THR A 1 89 ? -18.137 6.145 17.090 1.00 83.62 89 THR A O 1
ATOM 666 N N . ASN A 1 90 ? -16.499 5.890 15.585 1.00 82.31 90 ASN A N 1
ATOM 667 C CA . ASN A 1 90 ? -15.646 5.032 16.401 1.00 82.31 90 ASN A CA 1
ATOM 668 C C . ASN A 1 90 ? -14.405 5.792 16.919 1.00 82.31 90 ASN A C 1
ATOM 670 O O . ASN A 1 90 ? -13.540 6.198 16.143 1.00 82.31 90 ASN A O 1
ATOM 674 N N . PRO A 1 91 ? -14.256 5.998 18.244 1.00 81.56 91 PRO A N 1
ATOM 675 C CA . PRO A 1 91 ? -13.054 6.599 18.822 1.00 81.56 91 PRO A CA 1
ATOM 676 C C . PRO A 1 91 ? -11.751 5.862 18.487 1.00 81.56 91 PRO A C 1
ATOM 678 O O . PRO A 1 91 ? -10.744 6.528 18.291 1.00 81.56 91 PRO A O 1
ATOM 681 N N . LYS A 1 92 ? -11.759 4.527 18.366 1.00 80.62 92 LYS A N 1
ATOM 682 C CA . LYS A 1 92 ? -10.555 3.732 18.046 1.00 80.62 92 LYS A CA 1
ATOM 683 C C . LYS A 1 92 ? -10.062 3.967 16.620 1.00 80.62 92 LYS A C 1
ATOM 685 O O . LYS A 1 92 ? -8.865 4.004 16.372 1.00 80.62 92 LYS A O 1
ATOM 690 N N . ALA A 1 93 ? -10.987 4.218 15.698 1.00 80.38 93 ALA A N 1
ATOM 691 C CA . ALA A 1 93 ? -10.672 4.578 14.319 1.00 80.38 93 ALA A CA 1
ATOM 692 C C . ALA A 1 93 ? -10.010 5.963 14.195 1.00 80.38 93 ALA A C 1
ATOM 694 O O . ALA A 1 93 ? -9.600 6.345 13.110 1.00 80.38 93 ALA A O 1
ATOM 695 N N . ARG A 1 94 ? -9.925 6.735 15.289 1.00 77.50 94 ARG A N 1
ATOM 696 C CA . ARG A 1 94 ? -9.296 8.063 15.342 1.00 77.50 94 ARG A CA 1
ATOM 697 C C . ARG A 1 94 ? -7.974 8.085 16.114 1.00 77.50 94 ARG A C 1
ATOM 699 O O . ARG A 1 94 ? -7.394 9.158 16.262 1.00 77.50 94 ARG A O 1
ATOM 706 N N . THR A 1 95 ? -7.521 6.949 16.642 1.00 79.31 95 THR A N 1
ATOM 707 C CA . THR A 1 95 ? -6.307 6.842 17.470 1.00 79.31 95 THR A CA 1
ATOM 708 C C . THR A 1 95 ? -5.229 6.016 16.765 1.00 79.31 95 THR A C 1
ATOM 710 O O . THR A 1 95 ? -5.306 5.762 15.567 1.00 79.31 95 THR A O 1
ATOM 713 N N . 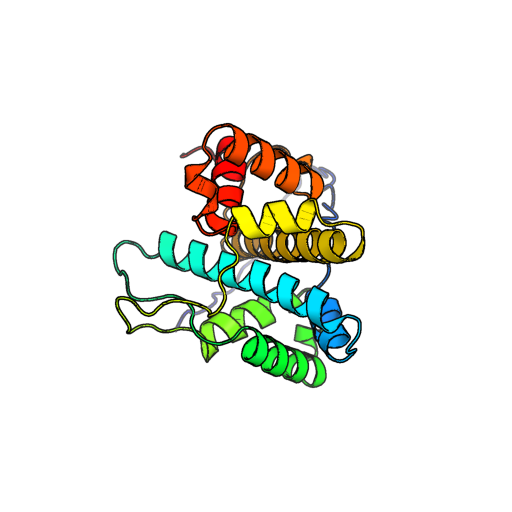GLU A 1 96 ? -4.209 5.576 17.497 1.00 69.75 96 GLU A N 1
ATOM 714 C CA . GLU A 1 96 ? -3.175 4.649 17.020 1.00 69.75 96 GLU A CA 1
ATOM 715 C C . GLU A 1 96 ? -3.721 3.314 16.470 1.00 69.75 96 GLU A C 1
ATOM 717 O O . GLU A 1 96 ? -3.071 2.684 15.647 1.00 69.75 96 GLU A O 1
ATOM 722 N N . GLU A 1 97 ? -4.951 2.915 16.822 1.00 77.44 97 GLU A N 1
ATOM 723 C CA . GLU A 1 97 ? -5.598 1.689 16.312 1.00 77.44 97 GLU A CA 1
ATOM 724 C C . GLU A 1 97 ? -6.204 1.844 14.900 1.00 77.44 97 GLU A C 1
ATOM 726 O O . GLU A 1 97 ? -6.859 0.936 14.384 1.00 77.44 97 GLU A O 1
ATOM 731 N N . THR A 1 98 ? -6.000 2.988 14.253 1.00 83.12 98 THR A N 1
ATOM 732 C CA . THR A 1 98 ? -6.569 3.338 12.947 1.00 83.12 98 THR A CA 1
ATOM 733 C C . THR A 1 98 ? -6.339 2.265 11.870 1.00 83.12 98 THR A C 1
ATOM 735 O O . THR A 1 98 ? -7.288 1.858 11.196 1.00 83.12 98 THR A O 1
ATOM 738 N N . HIS A 1 99 ? -5.105 1.772 11.705 1.00 85.62 99 HIS A N 1
ATOM 739 C CA . HIS A 1 99 ? -4.791 0.746 10.698 1.00 85.62 99 HIS A CA 1
ATOM 740 C C . HIS A 1 99 ? -5.422 -0.609 11.031 1.00 85.62 99 HIS A C 1
ATOM 742 O O . HIS A 1 99 ? -5.829 -1.330 10.122 1.00 85.62 99 HIS A O 1
ATOM 748 N N . THR A 1 100 ? -5.586 -0.920 12.319 1.00 86.06 100 THR A N 1
ATOM 749 C CA . THR A 1 100 ? -6.314 -2.109 12.784 1.00 86.06 100 THR A CA 1
ATOM 750 C C . THR A 1 100 ? -7.783 -2.038 12.400 1.00 86.06 100 THR A C 1
ATOM 752 O O . THR A 1 100 ? -8.336 -3.025 11.914 1.00 86.06 100 THR A O 1
ATOM 755 N N . VAL A 1 101 ? -8.422 -0.877 12.575 1.00 86.56 101 VAL A N 1
ATOM 756 C CA . VAL A 1 101 ? -9.814 -0.679 12.150 1.00 86.56 101 VAL A CA 1
ATOM 757 C C . VAL A 1 101 ? -9.933 -0.805 10.633 1.00 86.56 101 VAL A C 1
ATOM 759 O O . VAL A 1 101 ? -10.783 -1.558 10.164 1.00 86.56 101 VAL A O 1
ATOM 762 N N . LEU A 1 102 ? -9.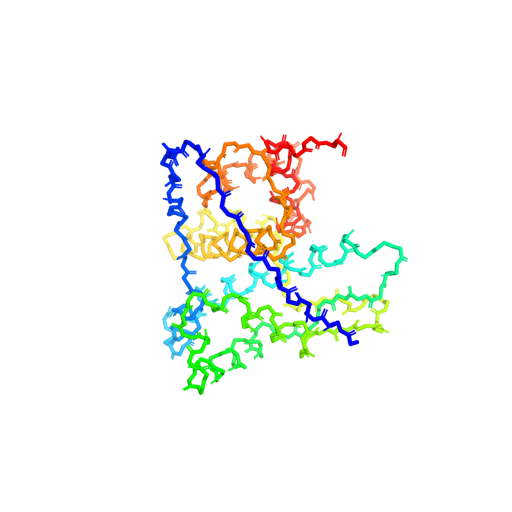048 -0.156 9.870 1.00 87.75 102 LEU A N 1
ATOM 763 C CA . LEU A 1 102 ? -9.039 -0.242 8.407 1.00 87.75 102 LEU A CA 1
ATOM 764 C C . LEU A 1 102 ? -8.889 -1.688 7.911 1.00 87.75 102 LEU A C 1
ATOM 766 O O . LEU A 1 102 ? -9.667 -2.153 7.079 1.00 87.75 102 LEU A O 1
ATOM 770 N N . ALA A 1 103 ? -7.914 -2.422 8.449 1.00 86.88 103 ALA A N 1
ATOM 771 C CA . ALA A 1 103 ? -7.713 -3.825 8.114 1.00 86.88 103 ALA A CA 1
ATOM 772 C C . ALA A 1 103 ? -8.911 -4.692 8.528 1.00 86.88 103 ALA A C 1
ATOM 774 O O . ALA A 1 103 ? -9.274 -5.619 7.811 1.00 86.88 103 ALA A O 1
ATOM 775 N N . THR A 1 104 ? -9.555 -4.382 9.657 1.00 86.56 104 THR A N 1
ATOM 776 C CA . THR A 1 104 ? -10.760 -5.092 10.106 1.00 86.56 104 THR A CA 1
ATOM 777 C C . THR A 1 104 ? -11.920 -4.891 9.138 1.00 86.56 104 THR A C 1
ATOM 779 O O . THR A 1 104 ? -12.579 -5.873 8.813 1.00 86.56 104 THR A O 1
ATOM 782 N N . LEU A 1 105 ? -12.157 -3.667 8.649 1.00 84.88 105 LEU A N 1
ATOM 783 C CA . LEU A 1 105 ? -13.181 -3.401 7.629 1.00 84.88 105 LEU A CA 1
ATOM 784 C C . LEU A 1 105 ? -12.890 -4.182 6.345 1.00 84.88 105 LEU A C 1
ATOM 786 O O . LEU A 1 105 ? -13.742 -4.923 5.866 1.00 84.88 105 LEU A O 1
ATOM 790 N N . LEU A 1 106 ? -11.645 -4.128 5.861 1.00 85.06 106 LEU A N 1
ATOM 791 C CA . LEU A 1 106 ? -11.205 -4.916 4.707 1.00 85.06 106 LEU A CA 1
ATOM 792 C C . LEU A 1 106 ? -11.464 -6.421 4.891 1.00 85.06 106 LEU A C 1
ATOM 794 O O . LEU A 1 106 ? -12.053 -7.075 4.038 1.00 85.06 106 LEU A O 1
ATOM 798 N N . ILE A 1 107 ? -11.059 -7.003 6.015 1.00 81.69 107 ILE A N 1
ATOM 799 C CA . ILE A 1 107 ? -11.208 -8.449 6.235 1.00 81.69 107 ILE A CA 1
ATOM 800 C C . ILE A 1 107 ? -12.673 -8.839 6.485 1.00 81.69 107 ILE A C 1
ATOM 802 O O . ILE A 1 107 ? -13.078 -9.950 6.145 1.00 81.69 107 ILE A O 1
ATOM 806 N N . ARG A 1 108 ? -13.473 -7.970 7.107 1.00 82.38 108 ARG A N 1
ATOM 807 C CA . ARG A 1 108 ? -14.872 -8.260 7.448 1.00 82.38 108 ARG A CA 1
ATOM 808 C C . ARG A 1 108 ? -15.795 -8.108 6.243 1.00 82.38 108 ARG A C 1
ATOM 810 O O . ARG A 1 108 ? -16.596 -9.005 5.993 1.00 82.38 108 ARG A O 1
ATOM 817 N N . ASP A 1 109 ? -15.665 -6.997 5.526 1.00 78.75 109 ASP A N 1
ATOM 818 C CA . ASP A 1 109 ? -16.643 -6.547 4.531 1.00 78.75 109 ASP A CA 1
ATOM 819 C C . ASP A 1 109 ? -16.165 -6.814 3.095 1.00 78.75 109 ASP A C 1
ATOM 821 O O . ASP A 1 109 ? -16.977 -7.026 2.195 1.00 78.75 109 ASP A O 1
ATOM 825 N N . HIS A 1 110 ? -14.846 -6.927 2.896 1.00 79.06 110 HIS A N 1
ATOM 826 C CA . HIS A 1 110 ? -14.226 -7.138 1.587 1.00 79.06 110 HIS A CA 1
ATOM 827 C C . HIS A 1 110 ? -13.622 -8.540 1.390 1.00 79.06 110 HIS A C 1
ATOM 829 O O . HIS A 1 110 ? -13.077 -8.824 0.326 1.00 79.06 110 HIS A O 1
ATOM 835 N N . ASN A 1 111 ? -13.727 -9.465 2.348 1.00 76.00 111 ASN A N 1
ATOM 836 C CA . ASN A 1 111 ? -13.229 -10.835 2.168 1.00 76.00 111 ASN A CA 1
ATOM 837 C C . ASN A 1 111 ? -14.135 -11.661 1.234 1.00 76.00 111 ASN A C 1
ATOM 839 O O . ASN A 1 111 ? -15.305 -11.914 1.528 1.00 76.00 111 ASN A O 1
ATOM 843 N N . CYS A 1 112 ? -13.577 -12.151 0.125 1.00 72.81 112 CYS A N 1
ATOM 844 C CA . CYS A 1 112 ? -14.246 -13.082 -0.783 1.00 72.81 112 CYS A CA 1
ATOM 845 C C . CYS A 1 112 ? -13.703 -14.508 -0.676 1.00 72.81 112 CYS A C 1
ATOM 847 O O . CYS A 1 112 ? -13.000 -14.987 -1.561 1.00 72.81 112 CYS A O 1
ATOM 849 N N . SER A 1 113 ? -14.168 -15.253 0.322 1.00 59.28 113 SER A N 1
ATOM 850 C CA . SER A 1 113 ? -13.751 -16.638 0.622 1.00 59.28 113 SER A CA 1
ATOM 851 C C . SER A 1 113 ? -14.098 -17.696 -0.453 1.00 59.28 113 SER A C 1
ATOM 853 O O . SER A 1 113 ? -14.003 -18.900 -0.212 1.00 59.28 113 SER A O 1
ATOM 855 N N . LYS A 1 114 ? -14.663 -17.306 -1.611 1.00 48.22 114 LYS A N 1
ATOM 856 C CA . LYS A 1 114 ? -15.389 -18.240 -2.504 1.00 48.22 114 LYS A CA 1
ATOM 857 C C . LYS A 1 114 ? -15.273 -18.023 -4.009 1.00 48.22 114 LYS A C 1
ATOM 859 O O . LYS A 1 114 ? -15.946 -18.740 -4.753 1.00 48.22 114 LYS A O 1
ATOM 864 N N . ARG A 1 115 ? -14.445 -17.109 -4.518 1.00 46.44 115 ARG A N 1
ATOM 865 C CA . ARG A 1 115 ? -14.316 -16.952 -5.979 1.00 46.44 115 ARG A CA 1
ATOM 866 C C . ARG A 1 115 ? -12.893 -17.187 -6.460 1.00 46.44 115 ARG A C 1
ATOM 868 O O . ARG A 1 115 ? -12.131 -16.248 -6.670 1.00 46.44 115 ARG A O 1
ATOM 875 N N . LYS A 1 116 ? -12.589 -18.463 -6.744 1.00 43.81 116 LYS A N 1
ATOM 876 C CA . LYS A 1 116 ? -11.484 -18.852 -7.635 1.00 43.81 116 LYS A CA 1
ATOM 877 C C . LYS A 1 116 ? -11.537 -17.970 -8.890 1.00 43.81 116 LYS A C 1
ATOM 879 O O . LYS A 1 116 ? -12.441 -18.118 -9.708 1.00 43.81 116 LYS A O 1
ATOM 884 N N . GLY A 1 117 ? -10.594 -17.037 -9.006 1.00 47.91 117 GLY A N 1
ATOM 885 C CA . GLY A 1 117 ? -10.441 -16.147 -10.161 1.00 47.91 117 GLY A CA 1
ATOM 886 C C . GLY A 1 117 ? -11.087 -14.757 -10.071 1.00 47.91 117 GLY A C 1
ATOM 887 O O . GLY A 1 117 ? -10.988 -14.026 -11.051 1.00 47.91 117 GLY A O 1
ATOM 888 N N . GLN A 1 118 ? -11.716 -14.363 -8.952 1.00 46.06 118 GLN A N 1
ATOM 889 C CA . GLN A 1 118 ? -12.257 -12.996 -8.770 1.00 46.06 118 GLN A CA 1
ATOM 890 C C . GLN A 1 118 ? -11.816 -12.295 -7.476 1.00 46.06 118 GLN A C 1
ATOM 892 O O . GLN A 1 118 ? -12.362 -11.246 -7.149 1.00 46.06 118 GLN A O 1
ATOM 897 N N . SER A 1 119 ? -10.827 -12.842 -6.764 1.00 51.56 119 SER A N 1
ATOM 898 C CA . SER A 1 119 ? -10.128 -12.120 -5.695 1.00 51.56 119 SER A CA 1
ATOM 899 C C . SER A 1 119 ? -9.329 -10.979 -6.305 1.00 51.56 119 SER A C 1
ATOM 901 O O . SER A 1 119 ? -8.177 -11.179 -6.687 1.00 51.56 119 SER A O 1
ATOM 903 N N . ARG A 1 120 ? -9.980 -9.839 -6.529 1.00 64.25 120 ARG A N 1
ATOM 904 C CA . ARG A 1 120 ? -9.329 -8.596 -6.926 1.00 64.25 120 ARG A CA 1
ATOM 905 C C . ARG A 1 120 ? -10.116 -7.442 -6.345 1.00 64.25 120 ARG A C 1
ATOM 907 O O . ARG A 1 120 ? -11.263 -7.204 -6.732 1.00 64.25 120 ARG A O 1
ATOM 914 N N . ILE A 1 121 ? -9.470 -6.702 -5.460 1.00 68.44 121 ILE A N 1
ATOM 915 C CA . ILE A 1 121 ? -9.760 -5.283 -5.308 1.00 68.44 121 ILE A CA 1
ATOM 916 C C . ILE A 1 121 ? -9.667 -4.667 -6.710 1.00 68.44 121 ILE A C 1
ATOM 918 O O . ILE A 1 121 ? -8.672 -4.849 -7.418 1.00 68.44 121 ILE A O 1
ATOM 922 N N . GLN A 1 122 ? -10.749 -4.042 -7.169 1.00 61.53 122 GLN A N 1
ATOM 923 C CA . GLN A 1 122 ? -10.776 -3.455 -8.505 1.00 61.53 122 GLN A CA 1
ATOM 924 C C . GLN A 1 122 ? -9.761 -2.305 -8.578 1.00 61.53 122 GLN A C 1
ATOM 926 O O . GLN A 1 122 ? -9.596 -1.564 -7.614 1.00 61.53 122 GLN A O 1
ATOM 931 N N . ASN A 1 123 ? -9.112 -2.145 -9.739 1.00 62.78 123 ASN A N 1
ATOM 932 C CA . ASN A 1 123 ? -8.094 -1.117 -10.017 1.00 62.78 123 ASN A CA 1
ATOM 933 C C . ASN A 1 123 ? -6.710 -1.354 -9.382 1.00 62.78 123 ASN A C 1
ATOM 935 O O . ASN A 1 123 ? -6.118 -0.446 -8.799 1.00 62.78 123 ASN A O 1
ATOM 939 N N . HIS A 1 124 ? -6.143 -2.555 -9.557 1.00 74.25 124 HIS A N 1
ATOM 940 C CA . HIS A 1 124 ? -4.724 -2.770 -9.259 1.00 74.25 124 HIS A CA 1
ATOM 941 C C . HIS A 1 124 ? -3.838 -1.796 -10.042 1.00 74.25 124 HIS A C 1
ATOM 943 O O . HIS A 1 124 ? -3.922 -1.726 -11.266 1.00 74.25 124 HIS A O 1
ATOM 949 N N . VAL A 1 125 ? -2.945 -1.112 -9.328 1.00 88.19 125 VAL A N 1
ATOM 950 C CA . VAL A 1 125 ? -1.900 -0.276 -9.924 1.00 88.19 125 VAL A CA 1
ATOM 951 C C . VAL A 1 125 ? -0.742 -1.182 -10.327 1.00 88.19 125 VAL A C 1
ATOM 953 O O . VAL A 1 125 ? -0.156 -1.875 -9.485 1.00 88.19 125 VAL A O 1
ATOM 956 N N . SER A 1 126 ? -0.417 -1.207 -11.615 1.00 93.31 126 SER A N 1
ATOM 957 C CA . SER A 1 126 ? 0.751 -1.929 -12.117 1.00 93.31 126 SER A CA 1
ATOM 958 C C . SER A 1 126 ? 2.053 -1.212 -11.753 1.00 93.31 126 SER A C 1
ATOM 960 O O . SER A 1 126 ? 2.088 -0.001 -11.533 1.00 93.31 126 SER A O 1
ATOM 962 N N . ALA A 1 127 ? 3.159 -1.954 -11.707 1.00 93.75 127 ALA A N 1
ATOM 963 C CA . ALA A 1 127 ? 4.480 -1.391 -11.442 1.00 93.75 127 ALA A CA 1
ATOM 964 C C . ALA A 1 127 ? 4.869 -0.315 -12.473 1.00 93.75 127 ALA A C 1
ATOM 966 O O . ALA A 1 127 ? 5.503 0.676 -12.119 1.00 93.75 127 ALA A O 1
ATOM 967 N N . GLY A 1 128 ? 4.461 -0.495 -13.736 1.00 93.25 128 GLY A N 1
ATOM 968 C CA . GLY A 1 128 ? 4.646 0.484 -14.803 1.00 93.25 128 GLY A CA 1
ATOM 969 C C . GLY A 1 128 ? 3.863 1.774 -14.563 1.00 93.25 128 GLY A C 1
ATOM 970 O O . GLY A 1 128 ? 4.447 2.848 -14.632 1.00 93.25 128 GLY A O 1
ATOM 971 N N . GLU A 1 129 ? 2.574 1.672 -14.235 1.00 93.50 129 GLU A N 1
ATOM 972 C CA . GLU A 1 129 ? 1.750 2.849 -13.919 1.00 93.50 129 GLU A CA 1
ATOM 973 C C . GLU A 1 129 ? 2.284 3.594 -12.696 1.00 93.50 129 GLU A C 1
ATOM 975 O O . GLU A 1 129 ? 2.372 4.819 -12.722 1.00 93.50 129 GLU A O 1
ATOM 980 N N . LEU A 1 130 ? 2.694 2.869 -11.647 1.00 93.38 130 LEU A N 1
ATOM 981 C CA . LEU A 1 130 ? 3.252 3.496 -10.454 1.00 93.38 130 LEU A CA 1
ATOM 982 C C . LEU A 1 130 ? 4.525 4.277 -10.774 1.00 93.38 130 LEU A C 1
ATOM 984 O O . LEU A 1 130 ? 4.616 5.442 -10.399 1.00 93.38 130 LEU A O 1
ATOM 988 N N . ILE A 1 131 ? 5.490 3.678 -11.484 1.00 92.19 131 ILE A N 1
ATOM 989 C CA . ILE A 1 131 ? 6.740 4.386 -11.784 1.00 92.19 131 ILE A CA 1
ATOM 990 C C . ILE A 1 131 ? 6.523 5.570 -12.732 1.00 92.19 131 ILE A C 1
ATOM 992 O O . ILE A 1 131 ? 7.206 6.585 -12.613 1.00 92.19 131 ILE A O 1
ATOM 996 N N . ASP A 1 132 ? 5.554 5.473 -13.644 1.00 91.44 132 ASP A N 1
ATOM 997 C CA . ASP A 1 132 ? 5.198 6.583 -14.522 1.00 91.44 132 ASP A CA 1
ATOM 998 C C . ASP A 1 132 ? 4.573 7.733 -13.708 1.00 91.44 132 ASP A C 1
ATOM 1000 O O . ASP A 1 132 ? 4.934 8.888 -13.931 1.00 91.44 132 ASP A O 1
ATOM 1004 N N . MET A 1 133 ? 3.732 7.436 -12.702 1.00 89.44 133 MET A N 1
ATOM 1005 C CA . MET A 1 133 ? 3.227 8.439 -11.748 1.00 89.44 133 MET A CA 1
ATOM 1006 C C . MET A 1 133 ? 4.362 9.106 -10.964 1.00 89.44 133 MET A C 1
ATOM 1008 O O . MET A 1 133 ? 4.385 10.329 -10.853 1.00 89.44 133 MET A O 1
ATOM 1012 N N . CYS A 1 134 ? 5.349 8.336 -10.491 1.00 87.56 134 CYS A N 1
ATOM 1013 C CA . CYS A 1 134 ? 6.499 8.884 -9.762 1.00 87.56 134 CYS A CA 1
ATOM 1014 C C . CYS A 1 134 ? 7.345 9.855 -10.607 1.00 87.56 134 CYS A C 1
ATOM 1016 O O . CYS A 1 134 ? 8.063 10.683 -10.054 1.00 87.56 134 CYS A O 1
ATOM 1018 N N . HIS A 1 135 ? 7.276 9.769 -11.937 1.00 87.25 135 HIS A N 1
ATOM 1019 C CA . HIS A 1 135 ? 7.999 10.660 -12.849 1.00 87.25 135 HIS A CA 1
ATOM 1020 C C . HIS A 1 135 ? 7.132 11.790 -13.426 1.00 87.25 135 HIS A C 1
ATOM 1022 O O . HIS A 1 135 ? 7.653 12.678 -14.106 1.00 87.25 135 HIS A O 1
ATOM 1028 N N . ALA A 1 136 ? 5.822 11.788 -13.175 1.00 78.56 136 ALA A N 1
ATOM 1029 C CA . ALA A 1 136 ? 4.871 12.686 -13.821 1.00 78.56 136 ALA A CA 1
ATOM 1030 C C . ALA A 1 136 ? 4.624 13.986 -13.025 1.00 78.56 136 ALA A C 1
ATOM 1032 O O . ALA A 1 136 ? 3.508 14.269 -12.611 1.00 78.56 136 ALA A O 1
ATOM 1033 N N . GLY A 1 137 ? 5.651 14.828 -12.869 1.00 70.25 137 GLY A N 1
ATOM 1034 C CA . GLY A 1 137 ? 5.518 16.174 -12.280 1.00 70.25 137 GLY A CA 1
ATOM 1035 C C . GLY A 1 137 ? 4.922 16.208 -10.860 1.00 70.25 137 GLY A C 1
ATOM 1036 O O . GLY A 1 137 ? 4.667 15.175 -10.251 1.00 70.25 137 GLY A O 1
ATOM 1037 N N . ASP A 1 138 ? 4.695 17.404 -10.313 1.00 68.75 138 ASP A N 1
ATOM 1038 C CA . ASP A 1 138 ? 4.422 17.570 -8.872 1.00 68.75 138 ASP A CA 1
ATOM 1039 C C . ASP A 1 138 ? 3.134 16.873 -8.387 1.00 68.75 138 ASP A C 1
ATOM 1041 O O . ASP A 1 138 ? 3.123 16.270 -7.315 1.00 68.75 138 ASP A O 1
ATOM 1045 N N . ILE A 1 139 ? 2.054 16.905 -9.180 1.00 61.81 139 ILE A N 1
ATOM 1046 C CA . ILE A 1 139 ? 0.754 16.332 -8.781 1.00 61.81 139 ILE A CA 1
ATOM 1047 C C . ILE A 1 139 ? 0.798 14.798 -8.784 1.00 61.81 139 ILE A C 1
ATOM 1049 O O . ILE A 1 139 ? 0.400 14.173 -7.806 1.00 61.81 139 ILE A O 1
ATOM 1053 N N . ALA A 1 140 ? 1.313 14.164 -9.843 1.00 63.38 140 ALA A N 1
ATOM 1054 C CA . ALA A 1 140 ? 1.366 12.700 -9.882 1.00 63.38 140 ALA A CA 1
ATOM 1055 C C . ALA A 1 140 ? 2.486 12.133 -8.991 1.00 63.38 140 ALA A C 1
ATOM 1057 O O . ALA A 1 140 ? 2.375 11.003 -8.508 1.00 63.38 140 ALA A O 1
ATOM 1058 N N . PHE A 1 141 ? 3.524 12.930 -8.708 1.00 69.88 141 PHE A N 1
ATOM 1059 C CA . PHE A 1 141 ? 4.527 12.601 -7.700 1.00 69.88 141 PHE A CA 1
ATOM 1060 C C . PHE A 1 141 ? 3.895 12.447 -6.308 1.00 69.88 141 PHE A C 1
ATOM 1062 O O . PHE A 1 141 ? 4.214 11.483 -5.607 1.00 69.88 141 PHE A O 1
ATOM 1069 N N . SER A 1 142 ? 2.944 13.323 -5.942 1.00 79.06 142 SER A N 1
ATOM 1070 C CA . SER A 1 142 ? 2.152 13.181 -4.707 1.00 79.06 142 SER A CA 1
ATOM 1071 C C . SER A 1 142 ? 1.441 11.827 -4.661 1.00 79.06 142 SER A C 1
ATOM 1073 O O . SER A 1 142 ? 1.607 11.061 -3.709 1.00 79.06 142 SER A O 1
ATOM 1075 N N . SER A 1 143 ? 0.753 11.459 -5.744 1.00 83.69 143 SER A N 1
ATOM 1076 C CA . SER A 1 143 ? 0.002 10.204 -5.808 1.00 83.69 143 SER A CA 1
ATOM 1077 C C . SER A 1 143 ? 0.895 8.952 -5.758 1.00 83.69 143 SER A C 1
ATOM 1079 O O . SER A 1 143 ? 0.541 7.969 -5.104 1.00 83.69 143 SER A O 1
ATOM 1081 N N . CYS A 1 144 ? 2.081 8.975 -6.380 1.00 88.19 144 CYS A N 1
ATOM 1082 C CA . CYS A 1 144 ? 3.071 7.900 -6.224 1.00 88.19 144 CYS A CA 1
ATOM 1083 C C . CYS A 1 144 ? 3.520 7.751 -4.762 1.00 88.19 144 CYS A C 1
ATOM 1085 O O . CYS A 1 144 ? 3.499 6.642 -4.217 1.00 88.19 144 CYS A O 1
ATOM 1087 N N . SER A 1 145 ? 3.880 8.865 -4.115 1.00 85.75 145 SER A N 1
ATOM 1088 C CA . SER A 1 145 ? 4.302 8.873 -2.712 1.00 85.75 145 SER A CA 1
ATOM 1089 C C . SER A 1 145 ? 3.202 8.332 -1.797 1.00 85.75 145 SER A C 1
ATOM 1091 O O . SER A 1 145 ? 3.479 7.537 -0.898 1.00 85.75 145 SER A O 1
ATOM 1093 N N . GLN A 1 146 ? 1.944 8.693 -2.058 1.00 86.69 146 GLN A N 1
ATOM 1094 C CA . GLN A 1 146 ? 0.803 8.229 -1.273 1.00 86.69 146 GLN A CA 1
ATOM 1095 C C . GLN A 1 146 ? 0.513 6.738 -1.460 1.00 86.69 146 GLN A C 1
ATOM 1097 O O . GLN A 1 146 ? 0.303 6.024 -0.477 1.00 86.69 146 GLN A O 1
ATOM 1102 N N . TYR A 1 147 ? 0.613 6.216 -2.688 1.00 90.50 147 TYR A N 1
ATOM 1103 C CA . TYR A 1 147 ? 0.522 4.771 -2.922 1.00 90.50 147 TYR A CA 1
ATOM 1104 C C . TYR A 1 147 ? 1.578 3.999 -2.121 1.00 90.50 147 TYR A C 1
ATOM 1106 O O . TYR A 1 147 ? 1.288 2.985 -1.481 1.00 90.50 147 TYR A O 1
ATOM 1114 N N . GLN A 1 148 ? 2.819 4.493 -2.139 1.00 90.12 148 GLN A N 1
ATOM 1115 C CA . GLN A 1 148 ? 3.936 3.894 -1.413 1.00 90.12 148 GLN A CA 1
ATOM 1116 C C . GLN A 1 148 ? 3.754 4.004 0.101 1.00 90.12 148 GLN A C 1
ATOM 1118 O O . GLN A 1 148 ? 4.062 3.052 0.816 1.00 90.12 148 GLN A O 1
ATOM 1123 N N . ALA A 1 149 ? 3.211 5.116 0.597 1.00 86.75 149 ALA A N 1
ATOM 1124 C CA . ALA A 1 149 ? 2.882 5.287 2.007 1.00 86.75 149 ALA A CA 1
ATOM 1125 C C . ALA A 1 149 ? 1.821 4.275 2.472 1.00 86.75 149 ALA A C 1
ATOM 1127 O O . ALA A 1 149 ? 1.990 3.657 3.528 1.00 86.75 149 ALA A O 1
ATOM 1128 N N . GLY A 1 150 ? 0.777 4.044 1.670 1.00 88.94 150 GLY A N 1
ATOM 1129 C CA . GLY A 1 150 ? -0.225 3.008 1.927 1.00 88.94 150 GLY A CA 1
ATOM 1130 C C . GLY A 1 150 ? 0.386 1.605 1.955 1.00 88.94 150 GLY A C 1
ATOM 1131 O O . GLY A 1 150 ? 0.170 0.847 2.902 1.00 88.94 150 GLY A O 1
ATOM 1132 N N . PHE A 1 151 ? 1.223 1.288 0.962 1.00 92.19 151 PHE A N 1
ATOM 1133 C CA . PHE A 1 151 ? 1.968 0.028 0.886 1.00 92.19 151 PHE A CA 1
ATOM 1134 C C . PHE A 1 151 ? 2.850 -0.214 2.124 1.00 92.19 151 PHE A C 1
ATOM 1136 O O . PHE A 1 151 ? 2.732 -1.249 2.780 1.00 92.19 151 PHE A O 1
ATOM 1143 N N . LEU A 1 152 ? 3.697 0.752 2.494 1.00 89.56 152 LEU A N 1
ATOM 1144 C CA . LEU A 1 152 ? 4.582 0.637 3.657 1.00 89.56 152 LEU A CA 1
ATOM 1145 C C . LEU A 1 152 ? 3.788 0.520 4.963 1.00 89.56 152 LEU A C 1
ATOM 1147 O O . LEU A 1 152 ? 4.139 -0.290 5.821 1.00 89.56 152 LEU A O 1
ATOM 1151 N N . SER A 1 153 ? 2.691 1.274 5.092 1.00 87.69 153 SER A N 1
ATOM 1152 C CA . SER A 1 153 ? 1.803 1.198 6.257 1.00 87.69 153 SER A CA 1
ATOM 1153 C C . SER A 1 153 ? 1.233 -0.209 6.437 1.00 87.69 153 SER A C 1
ATOM 1155 O O . SER A 1 153 ? 1.240 -0.724 7.551 1.00 87.69 153 SER A O 1
ATOM 1157 N N . ALA A 1 154 ? 0.803 -0.864 5.354 1.00 89.44 154 ALA A N 1
ATOM 1158 C CA . ALA A 1 154 ? 0.299 -2.236 5.408 1.00 89.44 154 ALA A CA 1
ATOM 1159 C C . ALA A 1 154 ? 1.389 -3.254 5.784 1.00 89.44 154 ALA A C 1
ATOM 1161 O O . ALA A 1 154 ? 1.147 -4.126 6.617 1.00 89.44 154 ALA A O 1
ATOM 1162 N N . VAL A 1 155 ? 2.600 -3.136 5.226 1.00 89.00 155 VAL A N 1
ATOM 1163 C CA . VAL A 1 155 ? 3.732 -4.024 5.563 1.00 89.00 155 VAL A CA 1
ATOM 1164 C C . VAL A 1 155 ? 4.087 -3.945 7.052 1.00 89.00 155 VAL A C 1
ATOM 1166 O O . VAL A 1 155 ? 4.281 -4.974 7.711 1.00 89.00 155 VAL A O 1
ATOM 1169 N N . LEU A 1 156 ? 4.168 -2.726 7.588 1.00 86.31 156 LEU A N 1
ATOM 1170 C CA . LEU A 1 156 ? 4.465 -2.490 9.001 1.00 86.31 156 LEU A CA 1
ATOM 1171 C C . LEU A 1 156 ? 3.328 -2.986 9.896 1.00 86.31 156 LEU A C 1
ATOM 1173 O O . LEU A 1 156 ? 3.586 -3.705 10.859 1.00 86.31 156 LEU A O 1
ATOM 1177 N N . PHE A 1 157 ? 2.081 -2.694 9.523 1.00 86.25 157 PHE A N 1
ATOM 1178 C CA . PHE A 1 157 ? 0.897 -3.171 10.230 1.00 86.25 157 PHE A CA 1
ATOM 1179 C C . PHE A 1 157 ? 0.871 -4.702 10.340 1.00 86.25 157 PHE A C 1
ATOM 1181 O O . PHE A 1 157 ? 0.717 -5.238 11.433 1.00 86.25 157 PHE A O 1
ATOM 1188 N N . VAL A 1 158 ? 1.083 -5.434 9.241 1.00 85.56 158 VAL A N 1
ATOM 1189 C CA . VAL A 1 158 ? 1.126 -6.908 9.278 1.00 85.56 158 VAL A CA 1
ATOM 1190 C C . VAL A 1 158 ? 2.243 -7.406 10.195 1.00 85.56 158 VAL A C 1
ATOM 1192 O O . VAL A 1 158 ? 2.048 -8.363 10.950 1.00 85.56 158 VAL A O 1
ATOM 1195 N N . SER A 1 159 ? 3.408 -6.757 10.152 1.00 83.50 159 SER A N 1
ATOM 1196 C CA . SER A 1 159 ? 4.540 -7.118 11.009 1.00 83.50 159 SER A CA 1
ATOM 1197 C C . SER A 1 159 ? 4.190 -6.986 12.494 1.00 83.50 159 SER A C 1
ATOM 1199 O O . SER A 1 159 ? 4.510 -7.870 13.290 1.00 83.50 159 SER A O 1
ATOM 1201 N N . GLU A 1 160 ? 3.492 -5.907 12.852 1.00 83.56 160 GLU A N 1
ATOM 1202 C CA . GLU A 1 160 ? 3.001 -5.655 14.206 1.00 83.56 160 GLU A CA 1
ATOM 1203 C C . GLU A 1 160 ? 1.951 -6.690 14.629 1.00 83.56 160 GLU A C 1
ATOM 1205 O O . GLU A 1 160 ? 2.109 -7.342 15.661 1.00 83.56 160 GLU A O 1
ATOM 1210 N N . GLN A 1 161 ? 0.919 -6.914 13.809 1.00 82.00 161 GLN A N 1
ATOM 1211 C CA . GLN A 1 161 ? -0.188 -7.815 14.153 1.00 82.00 161 GLN A CA 1
ATOM 1212 C C . GLN A 1 161 ? 0.239 -9.279 14.289 1.00 82.00 161 GLN A C 1
ATOM 1214 O O . GLN A 1 161 ? -0.311 -10.023 15.101 1.00 82.00 161 GLN A O 1
ATOM 1219 N N . THR A 1 162 ? 1.208 -9.721 13.487 1.00 78.94 162 THR A N 1
ATOM 1220 C CA . THR A 1 162 ? 1.684 -11.113 13.512 1.00 78.94 162 THR A CA 1
ATOM 1221 C C . THR A 1 162 ? 2.798 -11.348 14.533 1.00 78.94 162 THR A C 1
ATOM 1223 O O . THR A 1 162 ? 3.158 -12.501 14.789 1.00 78.94 162 THR A O 1
ATOM 1226 N N . GLY A 1 163 ? 3.382 -10.278 15.087 1.00 76.69 163 GLY A N 1
ATOM 1227 C CA . GLY A 1 163 ? 4.600 -10.344 15.894 1.00 76.69 163 GLY A CA 1
ATOM 1228 C C . GLY A 1 163 ? 5.814 -10.883 15.126 1.00 76.69 163 GLY A C 1
ATOM 1229 O O . GLY A 1 163 ? 6.808 -11.273 15.743 1.00 76.69 163 GLY A O 1
ATOM 1230 N N . LYS A 1 164 ? 5.735 -10.955 13.789 1.00 80.00 164 LYS A N 1
ATOM 1231 C CA . LYS A 1 164 ? 6.797 -11.436 12.905 1.00 80.00 164 LYS A CA 1
ATOM 1232 C C . LYS A 1 164 ? 7.093 -10.371 11.853 1.00 80.00 164 LYS A C 1
ATOM 1234 O O . LYS A 1 164 ? 6.204 -10.036 11.077 1.00 80.00 164 LYS A O 1
ATOM 1239 N N . PRO A 1 165 ? 8.329 -9.860 11.773 1.00 80.62 165 PRO A N 1
ATOM 1240 C CA . PRO A 1 165 ? 8.674 -8.872 10.762 1.00 80.62 165 PRO A CA 1
ATOM 1241 C C . PRO A 1 165 ? 8.498 -9.442 9.348 1.00 80.62 165 PRO A C 1
ATOM 1243 O O . PRO A 1 165 ? 9.023 -10.510 9.035 1.00 80.62 165 PRO A O 1
ATOM 1246 N N . VAL A 1 166 ? 7.785 -8.708 8.489 1.00 83.50 166 VAL A N 1
ATOM 1247 C CA . VAL A 1 166 ? 7.686 -9.000 7.046 1.00 83.50 166 VAL A CA 1
ATOM 1248 C C . VAL A 1 166 ? 9.009 -8.683 6.336 1.00 83.50 166 VAL A C 1
ATOM 1250 O O . VAL A 1 166 ? 9.377 -9.362 5.377 1.00 83.50 166 VAL A O 1
ATOM 1253 N N . LEU A 1 167 ? 9.726 -7.662 6.819 1.00 86.38 167 LEU A N 1
ATOM 1254 C CA . LEU A 1 167 ? 11.031 -7.209 6.336 1.00 86.38 167 LEU A CA 1
ATOM 1255 C C . LEU A 1 167 ? 12.013 -7.154 7.507 1.00 86.38 167 LEU A C 1
ATOM 1257 O O . LEU A 1 167 ? 11.675 -6.638 8.573 1.00 86.38 167 LEU A O 1
ATOM 1261 N N . CYS A 1 168 ? 13.238 -7.632 7.305 1.00 83.44 168 CYS A N 1
ATOM 1262 C CA . CYS A 1 168 ? 14.280 -7.630 8.329 1.00 83.44 168 CYS A CA 1
ATOM 1263 C C . CYS A 1 168 ? 15.532 -6.945 7.793 1.00 83.44 168 CYS A C 1
ATOM 1265 O O . CYS A 1 168 ? 16.090 -7.370 6.788 1.00 83.44 168 CYS A O 1
ATOM 1267 N N . GLY A 1 169 ? 16.010 -5.902 8.466 1.00 78.88 169 GLY A N 1
ATOM 1268 C CA . GLY A 1 169 ? 17.210 -5.193 8.030 1.00 78.88 169 GLY A CA 1
ATOM 1269 C C . GLY A 1 169 ? 17.174 -3.714 8.376 1.00 78.88 169 GLY A C 1
ATOM 1270 O O . GLY A 1 169 ? 16.542 -3.314 9.353 1.00 78.88 169 GLY A O 1
ATOM 1271 N N . ASP A 1 170 ? 17.867 -2.909 7.570 1.00 78.75 170 ASP A N 1
ATOM 1272 C CA . ASP A 1 170 ? 17.963 -1.465 7.773 1.00 78.75 170 ASP A CA 1
ATOM 1273 C C . ASP A 1 170 ? 16.613 -0.774 7.526 1.00 78.75 170 ASP A C 1
ATOM 1275 O O . ASP A 1 170 ? 16.162 -0.618 6.391 1.00 78.75 170 ASP A O 1
ATOM 1279 N N . GLN A 1 171 ? 15.982 -0.317 8.608 1.00 77.50 171 GLN A N 1
ATOM 1280 C CA . GLN A 1 171 ? 14.709 0.406 8.574 1.00 77.50 171 GLN A CA 1
ATOM 1281 C C . GLN A 1 171 ? 14.774 1.702 7.760 1.00 77.50 171 GLN A C 1
ATOM 1283 O O . GLN A 1 171 ? 13.737 2.184 7.311 1.00 77.50 171 GLN A O 1
ATOM 1288 N N . ARG A 1 172 ? 15.969 2.259 7.513 1.00 79.00 172 ARG A N 1
ATOM 1289 C CA . ARG A 1 172 ? 16.129 3.446 6.660 1.00 79.00 172 ARG A CA 1
ATOM 1290 C C . ARG A 1 172 ? 15.643 3.208 5.235 1.00 79.00 172 ARG A C 1
ATOM 1292 O O . ARG A 1 172 ? 15.312 4.177 4.566 1.00 79.00 172 ARG A O 1
ATOM 1299 N N . LEU A 1 173 ? 15.568 1.957 4.780 1.00 77.81 173 LEU A N 1
ATOM 1300 C CA . LEU A 1 173 ? 15.061 1.597 3.453 1.00 77.81 173 LEU A CA 1
ATOM 1301 C C . LEU A 1 173 ? 13.523 1.623 3.359 1.00 77.81 173 LEU A C 1
ATOM 1303 O O . LEU A 1 173 ? 12.980 1.620 2.256 1.00 77.81 173 LEU A O 1
ATOM 1307 N N . ILE A 1 174 ? 12.815 1.695 4.492 1.00 82.56 174 ILE A N 1
ATOM 1308 C CA . ILE A 1 174 ? 11.346 1.716 4.578 1.00 82.56 174 ILE A CA 1
ATOM 1309 C C . ILE A 1 174 ? 10.850 3.161 4.405 1.00 82.56 174 ILE A C 1
ATOM 1311 O O . ILE A 1 174 ? 10.322 3.781 5.327 1.00 82.56 174 ILE A O 1
ATOM 1315 N N . ASN A 1 175 ? 11.067 3.738 3.223 1.00 82.69 175 ASN A N 1
ATOM 1316 C CA . ASN A 1 175 ? 10.562 5.068 2.878 1.00 82.69 175 ASN A CA 1
ATOM 1317 C C . ASN A 1 175 ? 10.197 5.170 1.378 1.00 82.69 175 ASN A C 1
ATOM 1319 O O . ASN A 1 175 ? 10.766 4.429 0.569 1.00 82.69 175 ASN A O 1
ATOM 1323 N N . PRO A 1 176 ? 9.293 6.092 0.986 1.00 80.56 176 PRO A N 1
ATOM 1324 C CA . PRO A 1 176 ? 8.833 6.226 -0.403 1.00 80.56 176 PRO A CA 1
ATOM 1325 C C . PRO A 1 176 ? 9.952 6.446 -1.436 1.00 80.56 176 PRO A C 1
ATOM 1327 O O . PRO A 1 176 ? 9.939 5.851 -2.512 1.00 80.56 176 PRO A O 1
ATOM 1330 N N . LEU A 1 177 ? 10.979 7.239 -1.111 1.00 83.19 177 LEU A N 1
ATOM 1331 C CA . LEU A 1 177 ? 12.085 7.520 -2.034 1.00 83.19 177 LEU A CA 1
ATOM 1332 C C . LEU A 1 177 ? 12.914 6.262 -2.330 1.00 83.19 177 LEU A C 1
ATOM 1334 O O . LEU A 1 177 ? 13.215 5.964 -3.489 1.00 83.19 177 LEU A O 1
ATOM 1338 N N . SER A 1 178 ? 13.264 5.506 -1.289 1.00 85.56 178 SER A N 1
ATOM 1339 C CA . SER A 1 178 ? 13.976 4.235 -1.435 1.00 85.56 178 SER A CA 1
ATOM 1340 C C . SER A 1 178 ? 13.148 3.230 -2.232 1.00 85.56 178 SER A C 1
ATOM 1342 O O . SER A 1 178 ? 13.674 2.619 -3.160 1.00 85.56 178 SER A O 1
ATOM 1344 N N . VAL A 1 179 ? 11.851 3.107 -1.935 1.00 86.88 179 VAL A N 1
ATOM 1345 C CA . VAL A 1 179 ? 10.932 2.226 -2.673 1.00 86.88 179 VAL A CA 1
ATOM 1346 C C . VAL A 1 179 ? 10.827 2.625 -4.147 1.00 86.88 179 VAL A C 1
ATOM 1348 O O . VAL A 1 179 ? 10.908 1.7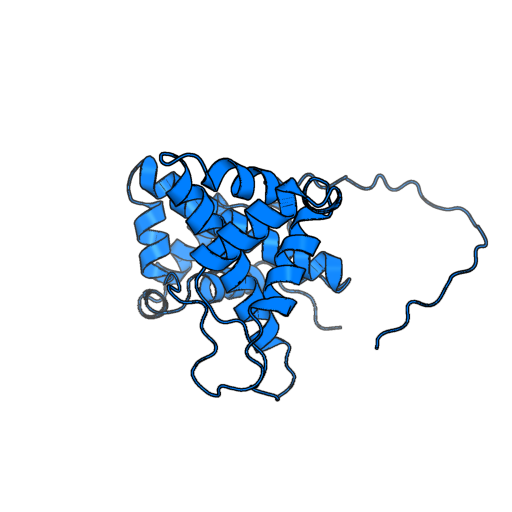56 -5.011 1.00 86.88 179 VAL A O 1
ATOM 1351 N N . SER A 1 180 ? 10.725 3.921 -4.449 1.00 87.69 180 SER A N 1
ATOM 1352 C CA . SER A 1 180 ? 10.705 4.439 -5.826 1.00 87.69 180 SER A CA 1
ATOM 1353 C C . SER A 1 180 ? 11.979 4.088 -6.589 1.00 87.69 180 SER A C 1
ATOM 1355 O O . SER A 1 180 ? 11.919 3.645 -7.735 1.00 87.69 180 SER A O 1
ATOM 1357 N N . THR A 1 181 ? 13.134 4.262 -5.942 1.00 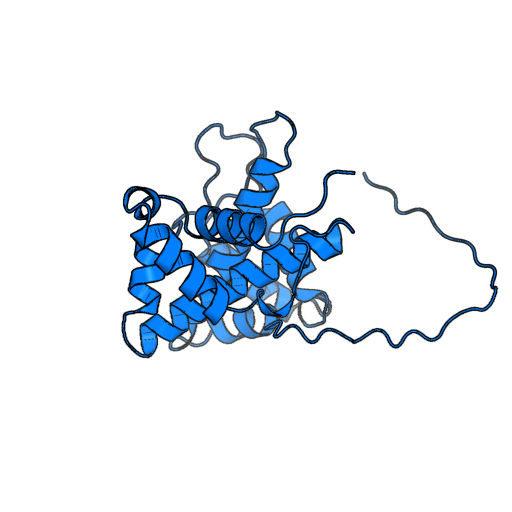89.12 181 THR A N 1
ATOM 1358 C CA . THR A 1 181 ? 14.446 3.990 -6.544 1.00 89.12 181 THR A CA 1
ATOM 1359 C C . THR A 1 181 ? 14.593 2.500 -6.844 1.00 89.12 181 THR A C 1
ATOM 1361 O O . THR A 1 181 ? 14.867 2.121 -7.979 1.00 89.12 181 THR A O 1
ATOM 1364 N N . MET A 1 182 ? 14.300 1.651 -5.856 1.00 90.25 182 MET A N 1
ATOM 1365 C CA . MET A 1 182 ? 14.324 0.194 -5.994 1.00 90.25 182 MET A CA 1
ATOM 1366 C C . MET A 1 182 ? 13.367 -0.300 -7.086 1.00 90.25 182 MET A C 1
ATOM 1368 O O . MET A 1 182 ? 13.741 -1.127 -7.917 1.00 90.25 182 MET A O 1
ATOM 1372 N N . LEU A 1 183 ? 12.145 0.242 -7.132 1.00 91.69 183 LEU A N 1
ATOM 1373 C CA . LEU A 1 183 ? 11.178 -0.068 -8.180 1.00 91.69 183 LEU A CA 1
ATOM 1374 C C . LEU A 1 183 ? 11.719 0.308 -9.564 1.00 91.69 183 LEU A C 1
ATOM 1376 O O . LEU A 1 183 ? 11.664 -0.507 -10.483 1.00 91.69 183 LEU A O 1
ATOM 1380 N N . ASN A 1 184 ? 12.259 1.517 -9.719 1.00 93.00 184 ASN A N 1
ATOM 1381 C CA . ASN A 1 184 ? 12.824 1.973 -10.984 1.00 93.00 184 ASN A CA 1
ATOM 1382 C C . ASN A 1 184 ? 13.962 1.059 -11.460 1.00 93.00 184 ASN A C 1
ATOM 1384 O O . ASN A 1 184 ? 13.920 0.565 -12.588 1.00 93.00 184 ASN A O 1
ATOM 1388 N N . ASP A 1 185 ? 14.934 0.783 -10.591 1.00 93.00 185 ASP A N 1
ATOM 1389 C CA . ASP A 1 185 ? 16.091 -0.060 -10.906 1.00 93.00 185 ASP A CA 1
ATOM 1390 C C . ASP A 1 185 ? 15.645 -1.468 -11.319 1.00 93.00 185 ASP A C 1
ATOM 1392 O O . ASP A 1 185 ? 16.104 -2.024 -12.324 1.00 93.00 185 ASP A O 1
ATOM 1396 N N . ARG A 1 186 ? 14.659 -2.022 -10.604 1.00 93.06 186 ARG A N 1
ATOM 1397 C CA . ARG A 1 186 ? 14.085 -3.333 -10.905 1.00 93.06 186 ARG A CA 1
ATOM 1398 C C . ARG A 1 186 ? 13.400 -3.375 -12.270 1.00 93.06 186 ARG A C 1
ATOM 1400 O O . ARG A 1 186 ? 13.566 -4.344 -13.018 1.00 93.06 186 ARG A O 1
ATOM 1407 N N . LEU A 1 187 ? 12.648 -2.334 -12.619 1.00 94.25 187 LEU A N 1
ATOM 1408 C CA . LEU A 1 187 ? 11.963 -2.229 -13.909 1.00 94.25 187 LEU A CA 1
ATOM 1409 C C . LEU A 1 187 ? 12.931 -1.978 -15.072 1.00 94.25 187 LEU A C 1
ATOM 1411 O O . LEU A 1 187 ? 12.684 -2.473 -16.174 1.00 94.25 187 LEU A O 1
ATOM 1415 N N . GLN A 1 188 ? 14.041 -1.271 -14.838 1.00 93.62 188 GLN A N 1
ATOM 1416 C CA . GLN A 1 188 ? 15.116 -1.118 -15.822 1.00 93.62 188 GLN A CA 1
ATOM 1417 C C . GLN A 1 188 ? 15.830 -2.449 -16.090 1.00 93.62 188 GLN A C 1
ATOM 1419 O O . GLN A 1 188 ? 16.107 -2.778 -17.245 1.00 93.62 188 GLN A O 1
ATOM 1424 N N . ALA A 1 189 ? 16.069 -3.248 -15.047 1.00 94.50 189 ALA A N 1
ATOM 1425 C CA . ALA A 1 189 ? 16.672 -4.572 -15.180 1.00 94.50 189 ALA A CA 1
ATOM 1426 C C . ALA A 1 189 ? 15.744 -5.585 -15.878 1.00 94.50 189 ALA A C 1
ATOM 1428 O O . ALA A 1 189 ? 16.215 -6.467 -16.599 1.00 94.50 189 ALA A O 1
ATOM 1429 N N . ASN A 1 190 ? 14.423 -5.475 -15.689 1.00 94.94 190 ASN A N 1
ATOM 1430 C CA . ASN A 1 190 ? 13.446 -6.349 -16.337 1.00 94.94 190 ASN A CA 1
ATOM 1431 C C . ASN A 1 190 ? 12.129 -5.625 -16.657 1.00 94.94 190 ASN A C 1
ATOM 1433 O O . ASN A 1 190 ? 11.184 -5.619 -15.866 1.00 94.94 190 ASN A O 1
ATOM 1437 N N . PHE A 1 191 ? 12.019 -5.119 -17.888 1.00 92.75 191 PHE A N 1
ATOM 1438 C CA . PHE A 1 191 ? 10.851 -4.357 -18.345 1.00 92.75 191 PHE A CA 1
ATOM 1439 C C . PHE A 1 191 ? 9.523 -5.131 -18.284 1.00 92.75 191 PHE A C 1
ATOM 1441 O O . PHE A 1 191 ? 8.455 -4.518 -18.275 1.00 92.75 191 PHE A O 1
ATOM 1448 N N . ARG A 1 192 ? 9.555 -6.473 -18.280 1.00 95.31 192 ARG A N 1
ATOM 1449 C CA . ARG A 1 192 ? 8.332 -7.294 -18.264 1.00 95.31 192 ARG A CA 1
ATOM 1450 C C . ARG A 1 192 ? 7.555 -7.122 -16.961 1.00 95.31 192 ARG A C 1
ATOM 1452 O O . ARG A 1 192 ? 6.330 -7.181 -16.998 1.00 95.31 192 ARG A O 1
ATOM 1459 N N . LEU A 1 193 ? 8.261 -6.815 -15.869 1.00 94.25 193 LEU A N 1
ATOM 1460 C CA . LEU A 1 193 ? 7.687 -6.567 -14.546 1.00 94.25 193 LEU A CA 1
ATOM 1461 C C . LEU A 1 193 ? 6.776 -5.334 -14.515 1.00 94.25 193 LEU A C 1
ATOM 1463 O O . LEU A 1 193 ? 5.963 -5.204 -13.611 1.00 94.25 193 LEU A O 1
ATOM 1467 N N . ARG A 1 194 ? 6.838 -4.445 -15.520 1.00 94.12 194 ARG A N 1
ATOM 1468 C CA . ARG A 1 194 ? 5.946 -3.275 -15.609 1.00 94.12 194 ARG A CA 1
ATOM 1469 C C . ARG A 1 194 ? 4.459 -3.649 -15.629 1.00 94.12 194 ARG A C 1
ATOM 1471 O O . ARG A 1 194 ? 3.638 -2.805 -15.296 1.00 94.12 194 ARG A O 1
ATOM 1478 N N . ARG A 1 195 ? 4.111 -4.873 -16.045 1.00 92.44 195 ARG A N 1
ATOM 1479 C CA . ARG A 1 195 ? 2.723 -5.369 -16.092 1.00 92.44 195 ARG A CA 1
ATOM 1480 C C . ARG A 1 195 ? 2.264 -6.014 -14.787 1.00 92.44 195 ARG A C 1
ATOM 1482 O O . ARG A 1 195 ? 1.073 -6.276 -14.640 1.00 92.44 195 ARG A O 1
ATOM 1489 N N . ASP A 1 196 ? 3.193 -6.289 -13.881 1.00 91.75 196 ASP A N 1
ATOM 1490 C CA . ASP A 1 196 ? 2.895 -6.959 -12.624 1.00 91.75 196 ASP A CA 1
ATOM 1491 C C . ASP A 1 196 ? 2.340 -5.945 -11.609 1.00 91.75 196 ASP A C 1
ATOM 1493 O O . ASP A 1 196 ? 2.591 -4.740 -11.742 1.00 91.75 196 ASP A O 1
ATOM 1497 N N . PRO A 1 197 ? 1.580 -6.389 -10.591 1.00 91.56 197 PRO A N 1
ATOM 1498 C CA . PRO A 1 197 ? 1.097 -5.502 -9.537 1.00 91.56 197 PRO A CA 1
ATOM 1499 C C . PRO A 1 197 ? 2.256 -4.777 -8.848 1.00 91.56 197 PRO A C 1
ATOM 1501 O O . PRO A 1 197 ? 3.223 -5.411 -8.423 1.00 91.56 197 PRO A O 1
ATOM 1504 N N . ALA A 1 198 ? 2.143 -3.457 -8.679 1.00 93.69 198 ALA A N 1
ATOM 1505 C CA . ALA A 1 198 ? 3.212 -2.651 -8.094 1.00 93.69 198 ALA A CA 1
ATOM 1506 C C . ALA A 1 198 ? 3.619 -3.142 -6.697 1.00 93.69 198 ALA A C 1
ATOM 1508 O O . ALA A 1 198 ? 4.805 -3.239 -6.398 1.00 93.69 198 ALA A O 1
ATOM 1509 N N . VAL A 1 199 ? 2.642 -3.518 -5.863 1.00 92.88 199 VAL A N 1
ATOM 1510 C CA . VAL A 1 199 ? 2.888 -4.037 -4.505 1.00 92.88 199 VAL A CA 1
ATOM 1511 C C . VAL A 1 199 ? 3.692 -5.334 -4.502 1.00 92.88 199 VAL A C 1
ATOM 1513 O O . VAL A 1 199 ? 4.496 -5.529 -3.599 1.00 92.88 199 VAL A O 1
ATOM 1516 N N . ALA A 1 200 ? 3.532 -6.192 -5.516 1.00 91.88 200 ALA A N 1
ATOM 1517 C CA . ALA A 1 200 ? 4.291 -7.434 -5.622 1.00 91.88 200 ALA A CA 1
ATOM 1518 C C . ALA A 1 200 ? 5.757 -7.141 -5.946 1.00 91.88 200 ALA A C 1
ATOM 1520 O O . ALA A 1 200 ? 6.648 -7.591 -5.233 1.00 91.88 200 ALA A O 1
ATOM 1521 N N . VAL A 1 201 ? 6.003 -6.301 -6.957 1.00 94.25 201 VAL A N 1
ATOM 1522 C CA . VAL A 1 201 ? 7.365 -5.917 -7.358 1.00 94.25 201 VAL A CA 1
ATOM 1523 C C . VAL A 1 201 ? 8.084 -5.163 -6.234 1.00 94.25 201 VAL A C 1
ATOM 1525 O O . VAL A 1 201 ? 9.234 -5.472 -5.933 1.00 94.25 201 VAL A O 1
ATOM 1528 N N . MET A 1 202 ? 7.411 -4.207 -5.581 1.00 94.06 202 MET A N 1
ATOM 1529 C CA . MET A 1 202 ? 7.983 -3.453 -4.458 1.00 94.06 202 MET A CA 1
ATOM 1530 C C . MET A 1 202 ? 8.279 -4.349 -3.249 1.00 94.06 202 MET A C 1
ATOM 1532 O O . MET A 1 202 ? 9.336 -4.207 -2.636 1.00 94.06 202 MET A O 1
ATOM 1536 N N . LEU A 1 203 ? 7.375 -5.274 -2.902 1.00 91.88 203 LEU A N 1
ATOM 1537 C CA . LEU A 1 203 ? 7.575 -6.184 -1.773 1.00 91.88 203 LEU A CA 1
ATOM 1538 C C . LEU A 1 203 ? 8.714 -7.171 -2.031 1.00 91.88 203 LEU A C 1
ATOM 1540 O O . LEU A 1 203 ? 9.523 -7.399 -1.133 1.00 91.88 203 LEU A O 1
ATOM 1544 N N . ASP A 1 204 ? 8.792 -7.740 -3.233 1.00 91.44 204 ASP A N 1
ATOM 1545 C CA . ASP A 1 204 ? 9.865 -8.660 -3.614 1.00 91.44 204 ASP A CA 1
ATOM 1546 C C . ASP A 1 204 ? 11.231 -7.973 -3.558 1.00 91.44 204 ASP A C 1
ATOM 1548 O O . ASP A 1 204 ? 12.190 -8.536 -3.026 1.00 91.44 204 ASP A O 1
ATOM 1552 N N . GLU A 1 205 ? 11.318 -6.738 -4.054 1.00 91.69 205 GLU A N 1
ATOM 1553 C CA . GLU A 1 205 ? 12.562 -5.973 -4.034 1.00 91.69 205 GLU A CA 1
ATOM 1554 C C . GLU A 1 205 ? 12.958 -5.577 -2.603 1.00 91.69 205 GLU A C 1
ATOM 1556 O O . GLU A 1 205 ? 14.116 -5.732 -2.210 1.00 91.69 205 GLU A O 1
ATOM 1561 N N . LEU A 1 206 ? 11.998 -5.169 -1.766 1.00 90.12 206 LEU A N 1
ATOM 1562 C CA . LEU A 1 206 ? 12.264 -4.930 -0.347 1.00 90.12 206 LEU A CA 1
ATOM 1563 C C . LEU A 1 206 ? 12.717 -6.200 0.373 1.00 90.12 206 LEU A C 1
ATOM 1565 O O . LEU A 1 206 ? 13.677 -6.143 1.132 1.00 90.12 206 LEU A O 1
ATOM 1569 N N . LYS A 1 207 ? 12.098 -7.357 0.119 1.00 89.56 207 LYS A N 1
ATOM 1570 C CA . LYS A 1 207 ? 12.519 -8.639 0.710 1.00 89.56 207 LYS A CA 1
ATOM 1571 C C . LYS A 1 207 ? 13.910 -9.069 0.245 1.00 89.56 207 LYS A C 1
ATOM 1573 O O . LYS A 1 207 ? 14.643 -9.665 1.030 1.00 89.56 207 LYS A O 1
ATOM 1578 N N . ALA A 1 208 ? 14.287 -8.763 -0.996 1.00 89.50 208 ALA A N 1
ATOM 1579 C CA . ALA A 1 208 ? 15.627 -9.036 -1.508 1.00 89.50 208 ALA A CA 1
ATOM 1580 C C . ALA A 1 208 ? 16.702 -8.195 -0.794 1.00 89.50 208 ALA A C 1
ATOM 1582 O O . ALA A 1 208 ? 17.785 -8.705 -0.509 1.00 89.50 208 ALA A O 1
ATOM 1583 N N . ASN A 1 209 ? 16.390 -6.938 -0.463 1.00 87.81 209 ASN A N 1
ATOM 1584 C CA . ASN A 1 209 ? 17.302 -6.017 0.225 1.00 87.81 209 ASN A CA 1
ATOM 1585 C C . ASN A 1 209 ? 17.218 -6.103 1.764 1.00 87.81 209 ASN A C 1
ATOM 1587 O O . ASN A 1 209 ? 18.161 -5.728 2.461 1.00 87.81 209 ASN A O 1
ATOM 1591 N N . MET A 1 210 ? 16.110 -6.619 2.300 1.00 88.75 210 MET A N 1
ATOM 1592 C CA . MET A 1 210 ? 15.820 -6.758 3.733 1.00 88.75 210 MET A CA 1
ATOM 1593 C C . MET A 1 210 ? 15.333 -8.182 4.081 1.00 88.75 210 MET A C 1
ATOM 1595 O O . MET A 1 210 ? 14.203 -8.360 4.560 1.00 88.75 210 MET A O 1
ATOM 1599 N N . PRO A 1 211 ? 16.153 -9.223 3.839 1.00 87.19 211 PRO A N 1
ATOM 1600 C CA . PRO A 1 211 ? 15.733 -10.603 4.031 1.00 87.19 211 PRO A CA 1
ATOM 1601 C C . PRO A 1 211 ? 15.614 -10.965 5.515 1.00 87.19 211 PRO A C 1
ATOM 1603 O O . PRO A 1 211 ? 16.556 -10.830 6.299 1.00 87.19 211 PRO A O 1
ATOM 1606 N N . CYS A 1 212 ? 14.470 -11.529 5.896 1.00 82.38 212 CYS A N 1
ATOM 1607 C CA . CYS A 1 212 ? 14.323 -12.195 7.185 1.00 82.38 212 CYS A CA 1
ATOM 1608 C C . CYS A 1 212 ? 15.010 -13.559 7.164 1.00 82.38 212 CYS A C 1
ATOM 1610 O O . CYS A 1 212 ? 14.715 -14.402 6.318 1.00 82.38 212 CYS A O 1
ATOM 1612 N N . SER A 1 213 ? 15.933 -13.791 8.102 1.00 76.38 213 SER A N 1
ATOM 1613 C CA . SER A 1 213 ? 16.601 -15.086 8.218 1.00 76.38 213 SER A CA 1
ATOM 1614 C C . SER A 1 213 ? 15.575 -16.171 8.542 1.00 76.38 213 SER A C 1
ATOM 1616 O O . SER A 1 213 ? 14.913 -16.100 9.579 1.00 76.38 213 SER A O 1
ATOM 1618 N N . SER A 1 214 ? 15.484 -17.194 7.698 1.00 58.47 214 SER A N 1
ATOM 1619 C CA . SER A 1 214 ? 14.742 -18.415 7.995 1.00 58.47 214 SER A CA 1
ATOM 1620 C C . SER A 1 214 ? 15.486 -19.190 9.085 1.00 58.47 214 SER A C 1
ATOM 1622 O O . SER A 1 214 ? 16.438 -19.914 8.788 1.00 58.47 214 SER A O 1
ATOM 1624 N N . LYS A 1 215 ? 15.113 -18.977 10.347 1.00 42.53 215 LYS A N 1
ATOM 1625 C CA . LYS A 1 215 ? 15.458 -19.891 11.440 1.00 42.53 215 LYS A CA 1
ATOM 1626 C C . LYS A 1 215 ? 14.323 -20.874 11.660 1.00 42.53 215 LYS A C 1
ATOM 1628 O O . LYS A 1 215 ? 13.158 -20.421 11.640 1.00 42.53 215 LYS A O 1
#

pLDDT: mean 74.04, std 19.66, range [22.81, 95.31]